Protein AF-A0A2J6MKE1-F1 (afdb_monomer_lite)

Structure (mmCIF, N/CA/C/O backbone):
data_AF-A0A2J6MKE1-F1
#
_entry.id   AF-A0A2J6MKE1-F1
#
loop_
_atom_site.group_PDB
_atom_site.id
_atom_site.type_symbol
_atom_site.label_atom_id
_atom_site.label_alt_id
_atom_site.label_comp_id
_atom_site.label_asym_id
_atom_site.label_entity_id
_atom_site.label_seq_id
_atom_site.pdbx_PDB_ins_code
_atom_site.Cartn_x
_atom_site.Cartn_y
_atom_site.Cartn_z
_atom_site.occupancy
_atom_site.B_iso_or_equiv
_atom_site.auth_seq_id
_atom_site.auth_comp_id
_atom_site.auth_asym_id
_atom_site.auth_atom_id
_atom_site.pdbx_PDB_model_num
ATOM 1 N N . MET A 1 1 ? 4.965 0.144 8.523 1.00 73.88 1 MET A N 1
ATOM 2 C CA . MET A 1 1 ? 5.294 -1.296 8.471 1.00 73.88 1 MET A CA 1
ATOM 3 C C . MET A 1 1 ? 5.313 -1.709 7.011 1.00 73.88 1 MET A C 1
ATOM 5 O O . MET A 1 1 ? 4.306 -1.491 6.343 1.00 73.88 1 MET A O 1
ATOM 9 N N . PRO A 1 2 ? 6.442 -2.230 6.511 1.00 86.31 2 PRO A N 1
ATOM 10 C CA . PRO A 1 2 ? 6.602 -2.510 5.092 1.00 86.31 2 PRO A CA 1
ATOM 11 C C . PRO A 1 2 ? 6.049 -3.888 4.705 1.00 86.31 2 PRO A C 1
ATOM 13 O O . PRO A 1 2 ? 6.390 -4.901 5.314 1.00 86.31 2 PRO A O 1
ATOM 16 N N . ILE A 1 3 ? 5.233 -3.920 3.654 1.00 88.19 3 ILE A N 1
ATOM 17 C CA . ILE A 1 3 ? 4.851 -5.113 2.898 1.00 88.19 3 ILE A CA 1
ATOM 18 C C . ILE A 1 3 ? 5.571 -5.052 1.552 1.00 88.19 3 ILE A C 1
ATOM 20 O O . ILE A 1 3 ? 5.383 -4.105 0.791 1.00 88.19 3 ILE A O 1
ATOM 24 N N . VAL A 1 4 ? 6.392 -6.060 1.253 1.00 91.44 4 VAL A N 1
ATOM 25 C CA . VAL A 1 4 ? 7.204 -6.094 0.029 1.00 91.44 4 VAL A CA 1
ATOM 26 C C . VAL A 1 4 ? 6.589 -7.044 -0.993 1.00 91.44 4 VAL A C 1
ATOM 28 O O . VAL A 1 4 ? 6.438 -8.241 -0.747 1.00 91.44 4 VAL A O 1
ATOM 31 N N . PHE A 1 5 ? 6.285 -6.515 -2.172 1.00 91.69 5 PHE A N 1
ATOM 32 C CA . PHE A 1 5 ? 5.824 -7.263 -3.332 1.00 91.69 5 PHE A CA 1
ATOM 33 C C . PHE A 1 5 ? 6.944 -7.373 -4.364 1.00 91.69 5 PHE A C 1
ATOM 35 O O . PHE A 1 5 ? 7.505 -6.364 -4.779 1.00 91.69 5 PHE A O 1
ATOM 42 N N . ARG A 1 6 ? 7.243 -8.591 -4.830 1.00 92.69 6 ARG A N 1
ATOM 43 C CA . ARG A 1 6 ? 8.241 -8.833 -5.886 1.00 92.69 6 ARG A CA 1
ATOM 44 C C . ARG A 1 6 ? 7.559 -9.373 -7.135 1.00 92.69 6 ARG A C 1
ATOM 46 O O . ARG A 1 6 ? 7.037 -10.485 -7.137 1.00 92.69 6 ARG A O 1
ATOM 53 N N . LEU A 1 7 ? 7.573 -8.582 -8.201 1.00 91.81 7 LEU A N 1
ATOM 54 C CA . LEU A 1 7 ? 6.932 -8.883 -9.477 1.00 91.81 7 LEU A CA 1
ATOM 55 C C . LEU A 1 7 ? 7.997 -9.305 -10.481 1.00 91.81 7 LEU A C 1
ATOM 57 O O . LEU A 1 7 ? 8.818 -8.490 -10.898 1.00 91.81 7 LEU A O 1
ATOM 61 N N . LYS A 1 8 ? 7.995 -10.583 -10.861 1.00 93.00 8 LYS A N 1
ATOM 62 C CA . LYS A 1 8 ? 8.952 -11.128 -11.824 1.00 93.00 8 LYS A CA 1
ATOM 63 C C . LYS A 1 8 ? 8.401 -11.023 -13.243 1.00 93.00 8 LYS A C 1
ATOM 65 O O . LYS A 1 8 ? 7.355 -11.589 -13.546 1.00 93.00 8 LYS A O 1
ATOM 70 N N . TYR A 1 9 ? 9.152 -10.358 -14.109 1.00 93.00 9 TYR A N 1
ATOM 71 C CA . TYR A 1 9 ? 8.839 -10.190 -15.521 1.00 93.00 9 TYR A CA 1
ATOM 72 C C . TYR A 1 9 ? 9.720 -11.098 -16.368 1.00 93.00 9 TYR A C 1
ATOM 74 O O . TYR A 1 9 ? 10.941 -11.155 -16.195 1.00 93.00 9 TYR A O 1
ATOM 82 N N . THR A 1 10 ? 9.086 -11.789 -17.310 1.00 89.94 10 THR A N 1
ATOM 83 C CA . THR A 1 10 ? 9.776 -12.569 -18.340 1.00 89.94 10 THR A CA 1
ATOM 84 C C . THR A 1 10 ? 9.882 -11.701 -19.592 1.00 89.94 10 THR A C 1
ATOM 86 O O . THR A 1 10 ? 8.885 -11.069 -19.954 1.00 89.94 10 THR A O 1
ATOM 89 N N . PRO A 1 11 ? 11.058 -11.621 -20.241 1.00 89.94 11 PRO A N 1
ATOM 90 C CA . PRO A 1 11 ? 11.201 -10.827 -21.452 1.00 89.94 11 PRO A CA 1
ATOM 91 C C . PRO A 1 11 ? 10.270 -11.348 -22.547 1.00 89.94 11 PRO A C 1
ATOM 93 O O . PRO A 1 11 ? 10.110 -12.559 -22.708 1.00 89.94 11 PRO A O 1
ATOM 96 N N . THR A 1 12 ? 9.697 -10.436 -23.327 1.00 86.69 12 THR A N 1
ATOM 97 C CA . THR A 1 12 ? 8.932 -10.782 -24.524 1.00 86.69 12 THR A CA 1
ATOM 98 C C . THR A 1 12 ? 9.321 -9.892 -25.698 1.00 86.69 12 THR A C 1
ATOM 100 O O . THR A 1 12 ? 9.293 -8.661 -25.615 1.00 86.69 12 THR A O 1
ATOM 103 N N . LEU A 1 13 ? 9.695 -10.530 -26.809 1.00 78.69 13 LEU A N 1
ATOM 104 C CA . LEU A 1 13 ? 10.019 -9.851 -28.067 1.00 78.69 13 LEU A CA 1
ATOM 105 C C . LEU A 1 13 ? 8.758 -9.482 -28.856 1.00 78.69 13 LEU A C 1
ATOM 107 O O . LEU A 1 13 ? 8.761 -8.505 -29.601 1.00 78.69 13 LEU A O 1
ATOM 111 N N . PHE A 1 14 ? 7.671 -10.230 -28.653 1.00 81.69 14 PHE A N 1
ATOM 112 C CA . PHE A 1 14 ? 6.423 -10.085 -29.392 1.00 81.69 14 PHE A CA 1
ATOM 113 C C . PHE A 1 14 ? 5.261 -9.798 -28.436 1.00 81.69 14 PHE A C 1
ATOM 115 O O . PHE A 1 14 ? 5.186 -10.338 -27.334 1.00 81.69 14 PHE A O 1
ATOM 122 N N . GLY A 1 15 ? 4.343 -8.928 -28.854 1.00 82.56 15 GLY A N 1
ATOM 123 C CA . GLY A 1 15 ? 3.169 -8.562 -28.061 1.00 82.56 15 GLY A CA 1
ATOM 124 C C . GLY A 1 15 ? 3.385 -7.399 -27.081 1.00 82.56 15 GLY A C 1
ATOM 125 O O . GLY A 1 15 ? 4.476 -6.815 -27.011 1.00 82.56 15 GLY A O 1
ATOM 126 N N . PRO A 1 16 ? 2.320 -6.986 -26.375 1.00 86.12 16 PRO A N 1
ATOM 127 C CA . PRO A 1 16 ? 2.360 -5.874 -25.432 1.00 86.12 16 PRO A CA 1
ATOM 128 C C . PRO A 1 16 ? 3.119 -6.238 -24.148 1.00 86.12 16 PRO A C 1
ATOM 130 O O . PRO A 1 16 ? 3.338 -7.406 -23.835 1.00 86.12 16 PRO A O 1
ATOM 133 N N . PHE A 1 17 ? 3.532 -5.214 -23.398 1.00 89.44 17 PHE A N 1
ATOM 134 C CA . PHE A 1 17 ? 3.967 -5.413 -22.018 1.00 89.44 17 PHE A CA 1
ATOM 135 C C . PHE A 1 17 ? 2.764 -5.855 -21.178 1.00 89.44 17 PHE A C 1
ATOM 137 O O . PHE A 1 17 ? 1.685 -5.277 -21.300 1.00 89.44 17 PHE A O 1
ATOM 144 N N . VAL A 1 18 ? 2.946 -6.881 -20.349 1.00 89.75 18 VAL A N 1
ATOM 145 C CA . VAL A 1 18 ? 1.916 -7.321 -19.405 1.00 89.75 18 VAL A CA 1
ATOM 146 C C . VAL A 1 18 ? 2.057 -6.478 -18.147 1.00 89.75 18 VAL A C 1
ATOM 148 O O . VAL A 1 18 ? 3.090 -6.533 -17.488 1.00 89.75 18 VAL A O 1
ATOM 151 N N . GLU A 1 19 ? 1.034 -5.685 -17.845 1.00 89.62 19 GLU A N 1
ATOM 152 C CA . GLU A 1 19 ? 1.006 -4.841 -16.651 1.00 89.62 19 GLU A CA 1
ATOM 153 C C . GLU A 1 19 ? 1.045 -5.644 -15.351 1.00 89.62 19 GLU A C 1
ATOM 155 O O . GLU A 1 19 ? 0.640 -6.809 -15.293 1.00 89.62 19 GLU A O 1
ATOM 160 N N . THR A 1 20 ? 1.491 -4.978 -14.283 1.00 87.75 20 THR A N 1
ATOM 161 C CA . THR A 1 20 ? 1.364 -5.515 -12.927 1.00 87.75 20 THR A CA 1
ATO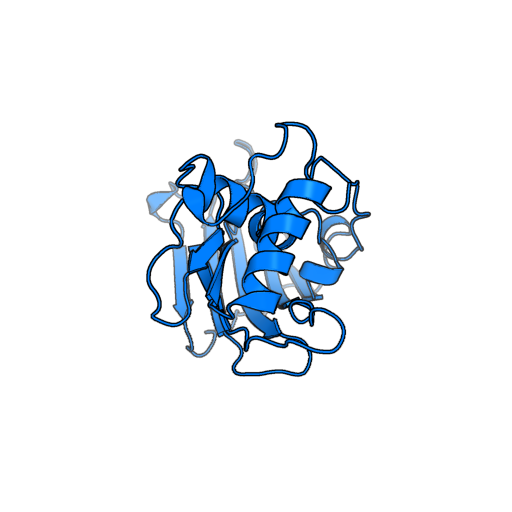M 162 C C . THR A 1 20 ? -0.101 -5.898 -12.637 1.00 87.75 20 THR A C 1
ATOM 164 O O . THR A 1 20 ? -0.997 -5.102 -12.932 1.00 87.75 20 THR A O 1
ATOM 167 N N . PRO A 1 21 ? -0.367 -7.058 -12.001 1.00 88.69 21 PRO A N 1
ATOM 168 C CA . PRO A 1 21 ? -1.708 -7.425 -11.551 1.00 88.69 21 PRO A CA 1
ATOM 169 C C . PRO A 1 21 ? -2.341 -6.383 -10.624 1.00 88.69 21 PRO A C 1
ATOM 171 O O . PRO A 1 21 ? -1.653 -5.652 -9.914 1.00 88.69 21 PRO A O 1
ATOM 174 N N . VAL A 1 22 ? -3.671 -6.355 -10.573 1.00 90.19 22 VAL A N 1
ATOM 175 C CA . VAL A 1 22 ? -4.401 -5.457 -9.668 1.00 90.19 22 VAL A CA 1
ATOM 176 C C . VAL A 1 22 ? -4.121 -5.845 -8.212 1.00 90.19 22 VAL A C 1
ATOM 178 O O . VAL A 1 22 ? -4.306 -7.004 -7.833 1.00 90.19 22 VAL A O 1
ATOM 181 N N . LEU A 1 23 ? -3.690 -4.874 -7.403 1.00 92.12 23 LEU A N 1
ATOM 182 C CA . LEU A 1 23 ? -3.552 -5.025 -5.955 1.00 92.12 23 LEU A CA 1
ATOM 183 C C . LEU A 1 23 ? -4.939 -5.174 -5.319 1.00 92.12 23 LEU A C 1
ATOM 185 O O . LEU A 1 23 ? -5.847 -4.405 -5.621 1.00 92.12 23 LEU A O 1
ATOM 189 N N . GLU A 1 24 ? -5.088 -6.138 -4.420 1.00 94.06 24 GLU A N 1
ATOM 190 C CA . GLU A 1 24 ? -6.236 -6.258 -3.525 1.00 94.06 24 GLU A CA 1
ATOM 191 C C . GLU A 1 24 ? -5.749 -6.141 -2.088 1.00 94.06 24 GLU A C 1
ATOM 193 O O . GLU A 1 24 ? -4.943 -6.961 -1.632 1.00 94.06 24 GLU A O 1
ATOM 198 N N . TRP A 1 25 ? -6.283 -5.166 -1.360 1.00 93.62 25 TRP A N 1
ATOM 199 C CA . TRP A 1 25 ? -5.924 -4.906 0.027 1.00 93.62 25 TRP A CA 1
ATOM 200 C C . TRP A 1 25 ? -7.160 -5.050 0.905 1.00 93.62 25 TRP A C 1
ATOM 202 O O . TRP A 1 25 ? -7.850 -4.077 1.210 1.00 93.62 25 TRP A O 1
ATOM 212 N N . LYS A 1 26 ? -7.492 -6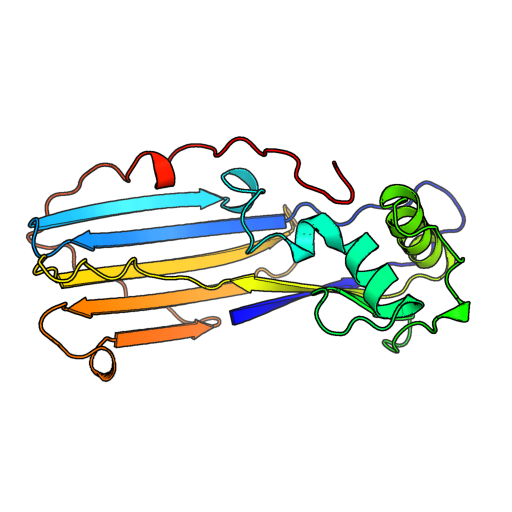.288 1.269 1.00 94.38 26 LYS A N 1
ATOM 213 C CA . LYS A 1 26 ? -8.701 -6.572 2.040 1.00 94.38 26 LYS A CA 1
ATOM 214 C C . LYS A 1 26 ? -8.434 -6.298 3.508 1.00 94.38 26 LYS A C 1
ATOM 216 O O . LYS A 1 26 ? -7.506 -6.854 4.087 1.00 94.38 26 LYS A O 1
ATOM 221 N N . GLU A 1 27 ? -9.273 -5.468 4.107 1.00 92.88 27 GLU A N 1
ATOM 222 C CA . GLU A 1 27 ? -9.204 -5.164 5.526 1.00 92.88 27 GLU A CA 1
ATOM 223 C C . GLU A 1 27 ? -10.501 -5.488 6.243 1.00 92.88 27 GLU A C 1
ATOM 225 O O . GLU A 1 27 ? -11.600 -5.256 5.729 1.00 92.88 27 GLU A O 1
ATOM 230 N N . VAL A 1 28 ? -10.342 -5.947 7.482 1.00 94.12 28 VAL A N 1
ATOM 231 C CA . VAL A 1 28 ? -11.393 -5.912 8.494 1.00 94.12 28 VAL A CA 1
ATOM 232 C C . VAL A 1 28 ? -10.915 -5.012 9.618 1.00 94.12 28 VAL A C 1
ATOM 234 O O . VAL A 1 28 ? -9.862 -5.253 10.206 1.00 94.12 28 VAL A O 1
ATOM 237 N N . ILE A 1 29 ? -11.694 -3.981 9.924 1.00 93.44 29 ILE A N 1
ATOM 238 C CA . ILE A 1 29 ? -11.428 -3.052 11.020 1.00 93.44 29 ILE A CA 1
ATOM 239 C C . ILE A 1 29 ? -12.554 -3.205 12.019 1.00 93.44 29 ILE A C 1
ATOM 241 O O . ILE A 1 29 ? -13.699 -2.911 11.693 1.00 93.44 29 ILE A O 1
ATOM 245 N N . THR A 1 30 ? -12.233 -3.618 13.235 1.00 95.56 30 THR A N 1
ATOM 246 C CA . THR A 1 30 ? -13.168 -3.576 14.356 1.00 95.56 30 THR A CA 1
ATOM 247 C C . THR A 1 30 ? -12.665 -2.542 15.349 1.00 95.56 30 THR A C 1
ATOM 249 O O . THR A 1 30 ? -11.539 -2.653 15.833 1.00 95.56 30 THR A O 1
ATOM 252 N N . LEU A 1 31 ? -13.479 -1.523 15.617 1.00 94.69 31 LEU A N 1
ATOM 253 C CA . LEU A 1 31 ? -13.190 -0.474 16.591 1.00 94.69 31 LEU A CA 1
ATOM 254 C C . LEU A 1 31 ? -14.217 -0.539 17.718 1.00 94.69 31 LEU A C 1
ATOM 256 O O . LEU A 1 31 ? -15.417 -0.542 17.452 1.00 94.69 31 LEU A O 1
ATOM 260 N N . LEU A 1 32 ? -13.737 -0.556 18.955 1.00 95.06 32 LEU A N 1
ATOM 261 C CA . LEU A 1 32 ? -14.522 -0.472 20.177 1.00 95.06 32 LEU A CA 1
ATOM 262 C C . LEU A 1 32 ? -14.240 0.894 20.806 1.00 95.06 32 LEU A C 1
ATOM 264 O O . LEU A 1 32 ? -13.082 1.245 21.054 1.00 95.06 32 LEU A O 1
ATOM 268 N N . ASP A 1 33 ? -15.295 1.664 21.041 1.00 93.06 33 ASP A N 1
ATOM 269 C CA . ASP A 1 33 ? -15.268 2.899 21.815 1.00 93.06 33 ASP A CA 1
ATOM 270 C C . ASP A 1 33 ? -15.914 2.616 23.173 1.00 93.06 33 ASP A C 1
ATOM 272 O O . ASP A 1 33 ? -17.133 2.698 23.347 1.00 93.06 33 ASP A O 1
ATOM 276 N N . HIS A 1 34 ? -15.080 2.223 24.138 1.00 92.06 34 HIS A N 1
ATOM 277 C CA . HIS A 1 34 ? -15.532 1.823 25.471 1.00 92.06 34 HIS A CA 1
ATOM 278 C C . HIS A 1 34 ? -16.159 2.997 26.231 1.00 92.06 34 HIS A C 1
ATOM 280 O O . HIS A 1 34 ? -17.060 2.790 27.038 1.00 92.06 34 HIS A O 1
ATOM 286 N N . ALA A 1 35 ? -15.749 4.234 25.928 1.00 88.19 35 ALA A N 1
ATOM 287 C CA . ALA A 1 35 ? -16.330 5.434 26.529 1.00 88.19 35 ALA A CA 1
ATOM 288 C C . ALA A 1 35 ? -17.763 5.702 26.041 1.00 88.19 35 ALA A C 1
ATOM 290 O O . ALA A 1 35 ? -18.583 6.220 26.795 1.00 88.19 35 ALA A O 1
ATOM 291 N N . GLN A 1 36 ? -18.071 5.348 24.791 1.00 89.81 36 GLN A N 1
ATOM 292 C CA . GLN A 1 36 ? -19.414 5.488 24.219 1.00 89.81 36 GLN A CA 1
ATOM 293 C C . GLN A 1 36 ? -20.278 4.236 24.413 1.00 89.81 36 GLN A C 1
ATOM 295 O O . GLN A 1 36 ? -21.485 4.287 24.192 1.00 89.81 36 GLN A O 1
ATOM 300 N N . GLY A 1 37 ? -19.682 3.117 24.834 1.00 94.06 37 GLY A N 1
ATOM 301 C CA . GLY A 1 37 ? -20.372 1.831 24.897 1.00 94.06 37 GLY A CA 1
ATOM 302 C C . GLY A 1 37 ? -20.734 1.304 23.507 1.00 94.06 37 GLY A C 1
ATOM 303 O O . GLY A 1 37 ? -21.726 0.592 23.356 1.00 94.06 37 GLY A O 1
ATOM 304 N N . GLU A 1 38 ? -19.960 1.665 22.481 1.00 95.69 38 GLU A N 1
ATOM 305 C CA . GLU A 1 38 ? -20.260 1.369 21.080 1.00 95.69 38 GLU A CA 1
ATOM 306 C C . GLU A 1 38 ? -19.108 0.637 20.388 1.00 95.69 38 GLU A C 1
ATOM 308 O O . GLU A 1 38 ? -17.942 0.738 20.768 1.00 95.69 38 GLU A O 1
ATOM 313 N N . TYR A 1 39 ? -19.427 -0.106 19.332 1.00 96.75 39 TYR A N 1
ATOM 314 C CA . TYR A 1 39 ? -18.429 -0.662 18.426 1.00 96.75 39 TYR A CA 1
ATOM 315 C C . TYR A 1 39 ? -18.932 -0.671 16.986 1.00 96.75 39 TYR A C 1
ATOM 317 O O . TYR A 1 39 ? -20.133 -0.752 16.725 1.00 96.75 39 TYR A O 1
ATOM 325 N N . TRP A 1 40 ? -18.010 -0.654 16.033 1.00 96.06 40 TRP A N 1
ATOM 326 C CA . TRP A 1 40 ? -18.329 -0.838 14.621 1.00 96.06 40 TRP A CA 1
ATOM 327 C C . TRP A 1 40 ? -17.315 -1.746 13.939 1.00 96.06 40 TRP A C 1
ATOM 329 O O . TRP A 1 40 ? -16.183 -1.919 14.396 1.00 96.06 40 TRP A O 1
ATOM 339 N N . VAL A 1 41 ? -17.751 -2.329 12.823 1.00 96.31 41 VAL A N 1
ATOM 340 C CA . VAL A 1 41 ? -16.929 -3.185 11.968 1.00 96.31 41 VAL A CA 1
ATOM 341 C C . VAL A 1 41 ? -17.006 -2.666 10.541 1.00 96.31 41 VAL A C 1
ATOM 343 O O . VAL A 1 41 ? -18.100 -2.473 10.012 1.00 96.31 41 VAL A O 1
ATOM 346 N N . TYR A 1 42 ? -15.849 -2.463 9.925 1.00 94.62 42 TYR A N 1
ATOM 347 C CA . TYR A 1 42 ? -15.701 -2.225 8.496 1.00 94.62 42 TYR A CA 1
ATOM 348 C C . TYR A 1 42 ? -15.053 -3.447 7.846 1.00 94.62 42 TYR A C 1
ATOM 350 O O . TYR A 1 42 ? -14.115 -4.017 8.401 1.00 94.62 42 TYR A O 1
ATOM 358 N N . VAL A 1 43 ? -15.540 -3.815 6.662 1.00 95.25 43 VAL A N 1
ATOM 359 C CA . VAL A 1 43 ? -14.965 -4.858 5.809 1.00 95.25 43 VAL A CA 1
ATOM 360 C C . VAL A 1 43 ? -14.901 -4.311 4.391 1.00 95.25 43 VAL A C 1
ATOM 362 O O . VAL A 1 43 ? -15.921 -3.863 3.869 1.00 95.25 43 VAL A O 1
ATOM 365 N N . GLY A 1 44 ? -13.736 -4.360 3.751 1.00 93.94 44 GLY A N 1
ATOM 366 C CA . GLY A 1 44 ? -13.630 -3.974 2.346 1.00 93.94 44 GLY A CA 1
ATOM 367 C C . GLY A 1 44 ? -12.208 -3.945 1.806 1.00 93.94 44 GLY A C 1
ATOM 368 O O . GLY A 1 44 ? -11.241 -4.117 2.542 1.00 93.94 44 GLY A O 1
ATOM 369 N N . ASP A 1 45 ? -12.091 -3.714 0.500 1.00 93.88 45 ASP A N 1
ATOM 370 C CA . ASP A 1 45 ? -10.809 -3.532 -0.180 1.00 93.88 45 ASP A CA 1
ATOM 371 C C . ASP A 1 45 ? -10.374 -2.063 -0.077 1.00 93.88 45 ASP A C 1
ATOM 373 O O . ASP A 1 45 ? -10.962 -1.183 -0.710 1.00 93.88 45 ASP A O 1
ATOM 377 N N . GLN A 1 46 ? -9.358 -1.776 0.739 1.00 91.12 46 GLN A N 1
ATOM 378 C CA . GLN A 1 46 ? -8.849 -0.415 0.914 1.00 91.12 46 GLN A CA 1
ATOM 379 C C . GLN A 1 46 ? -8.227 0.153 -0.345 1.00 91.12 46 GLN A C 1
ATOM 381 O O . GLN A 1 46 ? -8.271 1.368 -0.528 1.00 91.12 46 GLN A O 1
ATOM 386 N N . TYR A 1 47 ? -7.636 -0.684 -1.198 1.00 91.00 47 TYR A N 1
ATOM 387 C CA . TYR A 1 47 ? -7.037 -0.178 -2.421 1.00 91.00 47 TYR A CA 1
ATOM 388 C C . TYR A 1 47 ? -8.127 0.354 -3.351 1.00 91.00 47 TYR A C 1
ATOM 390 O O . TYR A 1 47 ? -8.000 1.458 -3.871 1.00 91.00 47 TYR A O 1
ATOM 398 N N . GLN A 1 48 ? -9.248 -0.362 -3.468 1.00 90.56 48 GLN A N 1
ATOM 399 C CA . GLN A 1 48 ? -10.414 0.118 -4.216 1.00 90.56 48 GLN A CA 1
ATOM 400 C C . GLN A 1 48 ? -11.083 1.316 -3.534 1.00 90.56 48 GLN A C 1
ATOM 402 O O . GLN A 1 48 ? -11.409 2.296 -4.197 1.00 90.56 48 GLN A O 1
ATOM 407 N N . ARG A 1 49 ? -11.270 1.263 -2.209 1.00 90.31 49 ARG A N 1
ATOM 408 C CA . ARG A 1 49 ? -11.977 2.306 -1.453 1.00 90.31 49 ARG A CA 1
ATOM 409 C C . ARG A 1 49 ? -11.194 3.619 -1.363 1.00 90.31 49 ARG A C 1
ATOM 411 O O . ARG A 1 49 ? -11.785 4.693 -1.364 1.00 90.31 49 ARG A O 1
ATOM 418 N N . ASN A 1 50 ? -9.880 3.546 -1.190 1.00 88.31 50 ASN A N 1
ATOM 419 C CA . ASN A 1 50 ? -9.026 4.680 -0.847 1.00 88.31 50 ASN A CA 1
ATOM 420 C C . ASN A 1 50 ? -7.671 4.589 -1.560 1.00 88.31 50 ASN A C 1
ATOM 422 O O . ASN A 1 50 ? -6.609 4.712 -0.946 1.00 88.31 50 ASN A O 1
ATOM 426 N N . MET A 1 51 ? -7.713 4.414 -2.880 1.00 87.44 51 MET A N 1
ATOM 427 C CA . MET A 1 51 ? -6.526 4.328 -3.735 1.00 87.44 51 MET A CA 1
ATOM 428 C C . MET A 1 51 ? -5.568 5.522 -3.555 1.00 87.44 51 MET A C 1
ATOM 430 O O . MET A 1 51 ? -4.351 5.375 -3.666 1.00 87.44 51 MET A O 1
ATOM 434 N N . GLY A 1 52 ? -6.106 6.707 -3.244 1.00 85.94 52 GLY A N 1
ATOM 435 C CA . GLY A 1 52 ? -5.339 7.932 -2.997 1.00 85.94 52 GLY A CA 1
ATOM 436 C C . GLY A 1 52 ? -4.567 7.967 -1.673 1.00 85.94 52 GLY A C 1
ATOM 437 O O . GLY A 1 52 ? -3.802 8.907 -1.463 1.00 85.94 52 GLY A O 1
ATOM 438 N N . SER A 1 53 ? -4.728 6.970 -0.793 1.00 86.44 53 SER A N 1
ATOM 439 C CA . SER A 1 53 ? -3.974 6.879 0.463 1.00 86.44 53 SER A CA 1
ATOM 440 C C . SER A 1 53 ? -2.464 6.969 0.223 1.00 86.44 53 SER A C 1
ATOM 442 O O . SER A 1 53 ? -1.946 6.474 -0.785 1.00 86.44 53 SER A O 1
ATOM 444 N N . THR A 1 54 ? -1.745 7.551 1.183 1.00 86.38 54 THR A N 1
ATOM 445 C CA . THR A 1 54 ? -0.277 7.540 1.203 1.00 86.38 54 THR A CA 1
ATOM 446 C C . THR A 1 54 ? 0.269 6.118 1.298 1.00 86.38 54 THR A C 1
ATOM 448 O O . THR A 1 54 ? 1.274 5.836 0.653 1.00 86.38 54 THR A O 1
ATOM 451 N N . THR A 1 55 ? -0.444 5.206 1.978 1.00 88.31 55 THR A N 1
ATOM 452 C CA . THR A 1 55 ? -0.133 3.765 2.021 1.00 88.31 55 THR A CA 1
ATOM 453 C C . THR A 1 55 ? 0.119 3.211 0.617 1.00 88.31 55 THR A C 1
ATOM 455 O O . THR A 1 55 ? 1.111 2.535 0.379 1.00 88.31 55 THR A O 1
ATOM 458 N N . PHE A 1 56 ? -0.726 3.561 -0.358 1.00 90.44 56 PHE A N 1
ATOM 459 C CA . PHE A 1 56 ? -0.635 3.045 -1.728 1.00 90.44 56 PHE A CA 1
ATOM 460 C C . PHE A 1 56 ? 0.193 3.925 -2.669 1.00 90.44 56 PHE A C 1
ATOM 462 O O . PHE A 1 56 ? 0.200 3.675 -3.874 1.00 90.44 56 PHE A O 1
ATOM 469 N N . GLY A 1 57 ? 0.882 4.949 -2.153 1.00 89.19 57 GLY A N 1
ATOM 470 C CA . GLY A 1 57 ? 1.693 5.870 -2.952 1.00 89.19 57 GLY A CA 1
ATOM 471 C C . GLY A 1 57 ? 2.725 5.127 -3.798 1.00 89.19 57 GLY A C 1
ATOM 472 O O . GLY A 1 57 ? 2.664 5.196 -5.022 1.00 89.19 57 GLY A O 1
ATOM 473 N N . ALA A 1 58 ? 3.567 4.317 -3.150 1.00 90.06 58 ALA A N 1
ATOM 474 C CA . ALA A 1 58 ? 4.588 3.509 -3.820 1.00 90.06 58 ALA A CA 1
ATOM 475 C C . ALA A 1 58 ? 4.002 2.551 -4.870 1.00 90.06 58 ALA A C 1
ATOM 477 O O . ALA A 1 58 ? 4.582 2.356 -5.932 1.00 90.06 58 ALA A O 1
ATOM 478 N N . TRP A 1 59 ? 2.820 1.979 -4.615 1.00 91.88 59 TRP A N 1
ATOM 479 C CA . TRP A 1 59 ? 2.155 1.106 -5.583 1.00 91.88 59 TRP A CA 1
ATOM 480 C C . TRP A 1 59 ? 1.668 1.866 -6.824 1.00 91.88 59 TRP A C 1
ATOM 482 O O . TRP A 1 59 ? 1.818 1.397 -7.958 1.00 91.88 59 TRP A O 1
ATOM 492 N N . ARG A 1 60 ? 1.091 3.055 -6.618 1.00 90.56 60 ARG A N 1
ATOM 493 C CA . ARG A 1 60 ? 0.595 3.919 -7.695 1.00 90.56 60 ARG A CA 1
ATOM 494 C C . ARG A 1 60 ? 1.714 4.478 -8.562 1.00 90.56 60 ARG A C 1
ATOM 496 O O . ARG A 1 60 ? 1.515 4.588 -9.763 1.00 90.56 60 ARG A O 1
ATOM 503 N N . SER A 1 61 ? 2.856 4.815 -7.968 1.00 91.94 61 SER A N 1
ATOM 504 C CA . SER A 1 61 ? 4.007 5.387 -8.671 1.00 91.94 61 SER A CA 1
ATOM 505 C C . SER A 1 61 ? 5.087 4.362 -9.004 1.00 91.94 61 SER A C 1
ATOM 507 O O . SER A 1 61 ? 6.177 4.758 -9.398 1.00 91.94 61 SER A O 1
ATOM 509 N N . ARG A 1 62 ? 4.821 3.058 -8.850 1.00 94.44 62 ARG A N 1
ATOM 510 C CA . ARG A 1 62 ? 5.830 1.982 -8.852 1.00 94.44 62 ARG A CA 1
ATOM 511 C C . ARG A 1 62 ? 6.870 2.065 -9.971 1.00 94.44 62 ARG A C 1
ATOM 513 O O . ARG A 1 62 ? 8.055 1.860 -9.718 1.00 94.44 62 ARG A O 1
ATOM 520 N N . TYR A 1 63 ? 6.465 2.385 -11.202 1.00 96.19 63 TYR A N 1
ATOM 521 C CA . TYR A 1 63 ? 7.400 2.467 -12.323 1.00 96.19 63 TYR A CA 1
ATOM 522 C C . TYR A 1 63 ? 8.209 3.765 -12.297 1.00 96.19 63 TYR A C 1
ATOM 524 O O . TYR A 1 63 ? 9.426 3.724 -12.461 1.00 96.19 63 TYR A O 1
ATOM 532 N N . THR A 1 64 ? 7.575 4.907 -12.031 1.00 95.50 64 THR A N 1
ATOM 533 C CA . THR A 1 64 ? 8.277 6.185 -11.838 1.00 95.50 64 THR A CA 1
ATOM 534 C C . THR A 1 64 ? 9.236 6.125 -10.643 1.00 95.50 64 THR A C 1
ATOM 536 O O . THR A 1 64 ? 10.406 6.465 -10.786 1.00 95.50 64 THR A O 1
ATOM 539 N N . SER A 1 65 ? 8.794 5.603 -9.498 1.00 94.75 65 SER A N 1
ATOM 540 C CA . SER A 1 65 ? 9.606 5.384 -8.296 1.00 94.75 65 SER A CA 1
ATOM 541 C C . SER A 1 65 ? 10.822 4.498 -8.578 1.00 94.75 65 SER A C 1
ATOM 543 O O . SER A 1 65 ? 11.931 4.800 -8.134 1.00 94.75 65 SER A O 1
ATOM 545 N N . ALA A 1 66 ? 10.646 3.423 -9.353 1.00 96.50 66 ALA A N 1
ATOM 546 C CA . ALA A 1 66 ? 11.743 2.543 -9.742 1.00 96.50 66 ALA A CA 1
ATOM 547 C C . ALA A 1 66 ? 12.713 3.208 -10.733 1.00 96.50 66 ALA A C 1
ATOM 549 O O . ALA A 1 66 ? 13.924 2.986 -10.647 1.00 96.50 66 ALA A O 1
ATOM 550 N N . TYR A 1 67 ? 12.209 4.050 -11.646 1.00 97.25 67 TYR A N 1
ATOM 551 C CA . TYR A 1 67 ? 13.047 4.891 -12.502 1.00 97.25 67 TYR A CA 1
ATOM 552 C C . TYR A 1 67 ? 13.908 5.823 -11.647 1.00 97.25 67 TYR A C 1
ATOM 554 O O . TYR A 1 67 ? 15.120 5.876 -11.832 1.00 97.25 67 TYR A O 1
ATOM 562 N N . GLU A 1 68 ? 13.311 6.528 -10.688 1.00 94.88 68 GLU A N 1
ATOM 563 C CA . GLU A 1 68 ? 14.011 7.482 -9.824 1.00 94.88 68 GLU A CA 1
ATOM 564 C C . GLU A 1 68 ? 15.057 6.795 -8.941 1.00 94.88 68 GLU A C 1
ATOM 566 O O . GLU A 1 68 ? 16.194 7.262 -8.865 1.00 94.88 68 GLU A O 1
ATOM 571 N N . ALA A 1 69 ? 14.735 5.633 -8.369 1.00 95.19 69 ALA A N 1
ATOM 572 C CA . ALA A 1 69 ? 15.694 4.836 -7.607 1.00 95.19 69 ALA A CA 1
ATOM 573 C C . ALA A 1 69 ? 16.876 4.349 -8.458 1.00 95.19 69 ALA A C 1
ATOM 575 O O . ALA A 1 69 ? 18.010 4.283 -7.987 1.00 95.19 69 ALA A O 1
ATOM 576 N N . THR A 1 70 ? 16.634 4.033 -9.731 1.00 96.00 70 THR A N 1
ATOM 577 C CA . THR A 1 70 ? 17.659 3.503 -10.643 1.00 96.00 70 THR A CA 1
ATOM 578 C C . THR A 1 70 ? 18.516 4.606 -11.261 1.00 96.00 70 THR A C 1
ATOM 580 O O . THR A 1 70 ? 19.745 4.532 -11.269 1.00 96.00 70 THR A O 1
ATOM 583 N N . LYS A 1 71 ? 17.868 5.632 -11.815 1.00 94.81 71 LYS A N 1
ATOM 584 C CA . LYS A 1 71 ? 18.490 6.674 -12.633 1.00 94.81 71 LYS A CA 1
ATOM 585 C C . LYS A 1 71 ? 18.970 7.853 -11.792 1.00 94.81 71 LYS A C 1
ATOM 587 O O . LYS A 1 71 ? 20.065 8.350 -12.029 1.00 94.81 71 LYS A O 1
ATOM 592 N N . LEU A 1 72 ? 18.169 8.271 -10.810 1.00 89.81 72 LEU A N 1
ATOM 593 C CA . LEU A 1 72 ? 18.442 9.433 -9.955 1.00 89.81 72 LEU A CA 1
ATOM 594 C C . LEU A 1 72 ? 19.013 9.045 -8.584 1.00 89.81 72 LEU A C 1
ATOM 596 O O . LEU A 1 72 ? 19.436 9.921 -7.837 1.00 89.81 72 LEU A O 1
ATOM 600 N N . ARG A 1 73 ? 19.056 7.740 -8.271 1.00 88.12 73 ARG A N 1
ATOM 601 C CA . ARG A 1 73 ? 19.561 7.177 -7.006 1.00 88.12 73 ARG A CA 1
ATOM 602 C C . ARG A 1 73 ? 18.812 7.678 -5.766 1.00 88.12 73 ARG A C 1
ATOM 604 O O . ARG A 1 73 ? 19.406 7.835 -4.704 1.00 88.12 73 ARG A O 1
ATOM 611 N N . VAL A 1 74 ? 17.507 7.910 -5.896 1.00 86.94 74 VAL A N 1
ATOM 612 C CA . VAL A 1 74 ? 16.636 8.231 -4.756 1.00 86.94 74 VAL A CA 1
ATOM 613 C C . VAL A 1 74 ? 16.354 6.943 -3.974 1.00 86.94 74 VAL A C 1
ATOM 615 O O . VAL A 1 74 ? 15.845 5.981 -4.541 1.00 86.94 74 VAL A O 1
ATOM 618 N N . THR A 1 75 ? 16.697 6.892 -2.687 1.00 76.56 75 THR A N 1
ATOM 619 C CA . THR A 1 75 ? 16.673 5.642 -1.898 1.00 76.56 75 THR A CA 1
ATOM 620 C C . THR A 1 75 ? 15.311 5.295 -1.297 1.00 76.56 75 THR A C 1
ATOM 622 O O . THR A 1 75 ? 15.078 4.134 -0.972 1.00 76.56 75 THR A O 1
ATOM 625 N N . ASP A 1 76 ? 14.388 6.259 -1.224 1.00 80.62 76 ASP A N 1
ATOM 626 C CA . ASP A 1 76 ? 13.161 6.145 -0.416 1.00 80.62 76 ASP A CA 1
ATOM 627 C C . ASP A 1 76 ? 11.880 6.167 -1.272 1.00 80.62 76 ASP A C 1
ATOM 629 O O . ASP A 1 76 ? 10.809 6.580 -0.833 1.00 80.62 76 ASP A O 1
ATOM 633 N N . THR A 1 77 ? 11.963 5.734 -2.533 1.00 81.88 77 THR A N 1
ATOM 634 C CA . THR A 1 77 ? 10.826 5.799 -3.474 1.00 81.88 77 THR A CA 1
ATOM 635 C C . THR A 1 77 ? 9.806 4.671 -3.293 1.00 81.88 77 THR A C 1
ATOM 637 O O . THR A 1 77 ? 8.747 4.683 -3.928 1.00 81.88 77 THR A O 1
ATOM 640 N N . GLY A 1 78 ? 10.136 3.664 -2.475 1.00 88.81 78 GLY A N 1
ATOM 641 C CA . GLY A 1 78 ? 9.324 2.467 -2.263 1.00 88.81 78 GLY A CA 1
ATOM 642 C C . GLY A 1 78 ? 9.275 1.520 -3.466 1.00 88.81 78 GLY A C 1
ATOM 643 O O . GLY A 1 78 ? 8.436 0.623 -3.491 1.00 88.81 78 GLY A O 1
ATOM 644 N N . SER A 1 79 ? 10.118 1.689 -4.493 1.00 94.69 79 SER A N 1
ATOM 645 C CA . SER A 1 79 ? 10.211 0.728 -5.603 1.00 94.69 79 SER A CA 1
ATOM 646 C C . SER A 1 79 ? 11.625 0.590 -6.157 1.00 94.69 79 SER A C 1
ATOM 648 O O . SER A 1 79 ? 12.316 1.580 -6.380 1.00 94.69 79 SER A O 1
ATOM 650 N N . ILE A 1 80 ? 12.037 -0.647 -6.431 1.00 95.81 80 ILE A N 1
ATOM 651 C CA . ILE A 1 80 ? 13.379 -0.994 -6.908 1.00 95.81 80 ILE A CA 1
ATOM 652 C C . ILE A 1 80 ? 13.264 -1.827 -8.187 1.00 95.81 80 ILE A C 1
ATOM 654 O O . ILE A 1 80 ? 12.527 -2.814 -8.245 1.00 95.81 80 ILE A O 1
ATOM 658 N N . LEU A 1 81 ? 14.029 -1.442 -9.212 1.00 97.44 81 LEU A N 1
ATOM 659 C CA . LEU A 1 81 ? 14.181 -2.212 -10.443 1.00 97.44 81 LEU A CA 1
ATOM 660 C C . LEU A 1 81 ? 15.427 -3.102 -10.361 1.00 97.44 81 LEU A C 1
ATOM 662 O O . LEU A 1 81 ? 16.551 -2.616 -10.217 1.00 97.44 81 LEU A O 1
ATOM 666 N N . MET A 1 82 ? 15.230 -4.407 -10.511 1.00 98.00 82 MET A N 1
ATOM 667 C CA . MET A 1 82 ? 16.295 -5.403 -10.557 1.00 98.00 82 MET A CA 1
ATOM 668 C C . MET A 1 82 ? 16.338 -6.116 -11.909 1.00 98.00 82 MET A C 1
ATOM 670 O O . MET A 1 82 ? 15.311 -6.353 -12.550 1.00 98.00 82 MET A O 1
ATOM 674 N N . ASP A 1 83 ? 17.540 -6.506 -12.320 1.00 97.00 83 ASP A N 1
ATOM 675 C CA . ASP A 1 83 ? 17.770 -7.363 -13.473 1.00 97.00 83 ASP A CA 1
ATOM 676 C C . ASP A 1 83 ? 17.278 -8.801 -13.215 1.00 97.00 83 ASP A C 1
ATOM 678 O O . ASP A 1 83 ? 16.842 -9.176 -12.121 1.00 97.00 83 ASP A O 1
ATOM 682 N N . LYS A 1 84 ? 17.359 -9.653 -14.240 1.00 95.38 84 LYS A N 1
ATOM 683 C CA . LYS A 1 84 ? 16.962 -11.070 -14.155 1.00 95.38 84 LYS A CA 1
ATOM 684 C C . LYS A 1 84 ? 17.764 -11.902 -13.140 1.00 95.38 84 LYS A C 1
ATOM 686 O O . LYS A 1 84 ? 17.355 -13.017 -12.827 1.00 95.38 84 LYS A O 1
ATOM 691 N N . HIS A 1 85 ? 18.889 -11.383 -12.651 1.00 95.00 85 HIS A N 1
ATOM 692 C CA . HIS A 1 85 ? 19.741 -12.001 -11.635 1.00 95.00 85 HIS A CA 1
ATOM 693 C C . HIS A 1 85 ? 19.489 -11.421 -10.233 1.00 95.00 85 HIS A C 1
ATOM 695 O O . HIS A 1 85 ? 20.187 -11.789 -9.293 1.00 95.00 85 HIS A O 1
ATOM 701 N N . GLY A 1 86 ? 18.501 -10.532 -10.079 1.00 93.94 86 GLY A N 1
ATOM 702 C CA . GLY A 1 86 ? 18.164 -9.899 -8.805 1.00 93.94 86 GLY A CA 1
ATOM 703 C C . GLY A 1 86 ? 19.118 -8.777 -8.395 1.00 93.94 86 GLY A C 1
ATOM 704 O O . GLY A 1 86 ? 19.101 -8.369 -7.238 1.00 93.94 86 GLY A O 1
ATOM 705 N N . ARG A 1 87 ? 19.959 -8.275 -9.306 1.00 96.00 87 ARG A N 1
ATOM 706 C CA . ARG A 1 87 ? 20.852 -7.138 -9.041 1.00 96.00 87 ARG A CA 1
ATOM 707 C C . ARG A 1 87 ? 20.156 -5.850 -9.440 1.00 96.00 87 ARG A C 1
ATOM 709 O O . ARG A 1 87 ? 19.466 -5.833 -10.455 1.00 96.00 87 ARG A O 1
ATOM 716 N N . GLN A 1 88 ? 20.363 -4.769 -8.694 1.00 95.56 88 GLN A N 1
ATOM 717 C CA . GLN A 1 88 ? 19.807 -3.473 -9.077 1.00 95.56 88 GLN A CA 1
ATOM 718 C C . GLN A 1 88 ? 20.287 -3.081 -10.480 1.00 95.56 88 GLN A C 1
ATOM 720 O O . GLN A 1 88 ? 21.467 -3.229 -10.819 1.00 95.56 88 GLN A O 1
ATOM 725 N N . VAL A 1 89 ? 19.353 -2.618 -11.306 1.00 97.12 89 VAL A N 1
ATOM 726 C CA . VAL A 1 89 ? 19.659 -2.158 -12.659 1.00 97.12 89 VAL A CA 1
ATOM 727 C C . VAL A 1 89 ? 20.571 -0.935 -12.583 1.00 97.12 89 VAL A C 1
ATOM 729 O O . VAL A 1 89 ? 20.448 -0.099 -11.691 1.00 97.12 89 VAL A O 1
ATOM 732 N N . LYS A 1 90 ? 21.531 -0.845 -13.503 1.00 95.69 90 LYS A N 1
ATOM 733 C CA . LYS A 1 90 ? 22.445 0.296 -13.583 1.00 95.69 90 LYS A CA 1
ATOM 734 C C . LYS A 1 90 ? 21.756 1.494 -14.241 1.00 95.69 90 LYS A C 1
ATOM 736 O O . LYS A 1 90 ? 20.891 1.332 -15.098 1.00 95.69 90 LYS A O 1
ATOM 741 N N . SER A 1 91 ? 22.172 2.704 -13.874 1.00 95.81 91 SER A N 1
ATOM 742 C CA . SER A 1 91 ? 21.578 3.953 -14.371 1.00 95.81 91 SER A CA 1
ATOM 743 C C . SER A 1 91 ? 21.700 4.149 -15.889 1.00 95.81 91 SER A C 1
ATOM 745 O O . SER A 1 91 ? 20.879 4.840 -16.485 1.00 95.81 91 SER A O 1
ATOM 747 N N . ASP A 1 92 ? 22.717 3.567 -16.525 1.00 95.62 92 ASP A N 1
ATOM 748 C CA . ASP A 1 92 ? 22.950 3.610 -17.976 1.00 95.62 92 ASP A CA 1
ATOM 749 C C . ASP A 1 92 ? 21.980 2.722 -18.775 1.00 95.62 92 ASP A C 1
ATOM 751 O O . ASP A 1 92 ? 21.810 2.914 -19.976 1.00 95.62 92 ASP A O 1
ATOM 755 N N . ALA A 1 93 ? 21.290 1.789 -18.116 1.00 96.88 93 ALA A N 1
ATOM 756 C CA . ALA A 1 93 ? 20.312 0.914 -18.754 1.00 96.88 93 ALA A CA 1
ATOM 757 C C . ALA A 1 93 ? 18.944 1.583 -18.996 1.00 96.88 93 ALA A C 1
ATOM 759 O O . ALA A 1 93 ? 18.087 0.999 -19.666 1.00 96.88 93 ALA A O 1
ATOM 760 N N . LEU A 1 94 ? 18.724 2.785 -18.450 1.00 97.62 94 LEU A N 1
ATOM 761 C CA . LEU A 1 94 ? 17.520 3.591 -18.657 1.00 97.62 94 LEU A CA 1
ATOM 762 C C . LEU A 1 94 ? 17.878 4.905 -19.382 1.00 97.62 94 LEU A C 1
ATOM 764 O O . LEU A 1 94 ? 18.913 5.502 -19.073 1.00 97.62 94 LEU A O 1
ATOM 768 N N . PRO A 1 95 ? 17.043 5.382 -20.325 1.00 97.19 95 PRO A N 1
ATOM 769 C CA . PRO A 1 95 ? 17.251 6.662 -21.003 1.00 97.19 95 PRO A CA 1
ATOM 770 C C . PRO A 1 95 ? 17.128 7.845 -20.035 1.00 97.19 95 PRO A C 1
ATOM 772 O O . PRO A 1 95 ? 16.519 7.721 -18.974 1.00 97.19 95 PRO A O 1
ATOM 775 N N . ASP A 1 96 ? 17.683 8.995 -20.414 1.00 96.94 96 ASP A N 1
ATOM 776 C CA . ASP A 1 96 ? 17.455 10.259 -19.714 1.00 96.94 96 ASP A CA 1
ATOM 777 C C . ASP A 1 96 ? 16.092 10.839 -20.102 1.00 96.94 96 ASP A C 1
ATOM 779 O O . ASP A 1 96 ? 15.856 11.201 -21.253 1.00 96.94 96 ASP A O 1
ATOM 783 N N . ILE A 1 97 ? 15.189 10.906 -19.126 1.00 96.75 97 ILE A N 1
ATOM 784 C CA . ILE A 1 97 ? 13.841 11.461 -19.257 1.00 96.75 97 ILE A CA 1
ATOM 785 C C . ILE A 1 97 ? 13.717 12.725 -18.385 1.00 96.75 97 ILE A C 1
ATOM 787 O O . ILE A 1 97 ? 14.128 12.686 -17.214 1.00 96.75 97 ILE A O 1
ATOM 791 N N . PRO A 1 98 ? 13.134 13.828 -18.905 1.00 94.31 98 PRO A N 1
ATOM 792 C CA . PRO A 1 98 ? 12.916 15.065 -18.156 1.00 94.31 98 PRO A CA 1
ATOM 793 C C . PRO A 1 98 ? 12.225 14.882 -16.796 1.00 94.31 98 PRO A C 1
ATOM 795 O O . PRO A 1 98 ? 11.498 13.917 -16.552 1.00 94.31 98 PRO A O 1
ATOM 798 N N . ALA A 1 99 ? 12.449 15.840 -15.891 1.00 88.62 99 ALA A N 1
ATOM 799 C CA . ALA A 1 99 ? 11.915 15.813 -14.526 1.00 88.62 99 ALA A CA 1
ATOM 800 C C . ALA A 1 99 ? 10.386 15.782 -14.447 1.00 88.62 99 ALA A C 1
ATOM 802 O O . ALA A 1 99 ? 9.824 15.116 -13.584 1.00 88.62 99 ALA A O 1
ATOM 803 N N . ASN A 1 100 ? 9.736 16.478 -15.369 1.00 89.94 100 ASN A N 1
ATOM 804 C CA . ASN A 1 100 ? 8.292 16.643 -15.452 1.00 89.94 100 ASN A CA 1
ATOM 805 C C . ASN A 1 100 ? 7.593 15.587 -16.327 1.00 89.94 100 ASN A C 1
ATOM 807 O O . ASN A 1 100 ? 6.369 15.610 -16.416 1.00 89.94 100 ASN A O 1
ATOM 811 N N . ASP A 1 101 ? 8.332 14.670 -16.962 1.00 93.38 101 ASP A N 1
ATOM 812 C CA . ASP A 1 101 ? 7.761 13.626 -17.821 1.00 93.38 101 ASP A CA 1
ATOM 813 C C . ASP A 1 101 ? 7.618 12.291 -17.067 1.00 93.38 101 ASP A C 1
ATOM 815 O O . ASP A 1 101 ? 8.372 11.329 -17.254 1.00 93.38 101 ASP A O 1
ATOM 819 N N . PHE A 1 102 ? 6.636 12.234 -16.165 1.00 92.31 102 PHE A N 1
ATOM 820 C CA . PHE A 1 102 ? 6.355 11.040 -15.358 1.00 92.31 102 PHE A CA 1
ATOM 821 C C . PHE A 1 102 ? 5.946 9.831 -16.207 1.00 92.31 102 PHE A C 1
ATOM 823 O O . PHE A 1 102 ? 6.351 8.703 -15.904 1.00 92.31 102 PHE A O 1
ATOM 830 N N . ALA A 1 103 ? 5.195 10.066 -17.286 1.00 93.44 103 ALA A N 1
ATOM 831 C CA . ALA A 1 103 ? 4.769 9.029 -18.216 1.00 93.44 103 ALA A CA 1
ATOM 832 C C . ALA A 1 103 ? 5.969 8.426 -18.961 1.00 93.44 103 ALA A C 1
ATOM 834 O O . ALA A 1 103 ? 6.103 7.202 -19.028 1.00 93.44 103 ALA A O 1
ATOM 835 N N . GLY A 1 104 ? 6.891 9.259 -19.453 1.00 96.19 104 GLY A N 1
ATOM 836 C CA . GLY A 1 104 ? 8.136 8.820 -20.080 1.00 96.19 104 GLY A CA 1
ATOM 837 C C . GLY A 1 104 ? 9.001 7.982 -19.140 1.00 96.19 104 GLY A C 1
ATOM 838 O O . GLY A 1 104 ? 9.504 6.929 -19.538 1.00 96.19 104 GLY A O 1
ATOM 839 N N . ARG A 1 105 ? 9.107 8.376 -17.864 1.00 96.00 105 ARG A N 1
ATOM 840 C CA . ARG A 1 105 ? 9.851 7.628 -16.832 1.00 96.00 105 ARG A CA 1
ATOM 841 C C . ARG A 1 105 ? 9.250 6.250 -16.581 1.00 96.00 105 ARG A C 1
ATOM 843 O O . ARG A 1 105 ? 9.969 5.250 -16.579 1.00 96.00 105 ARG A O 1
ATOM 850 N N . ALA A 1 106 ? 7.931 6.183 -16.418 1.00 96.06 106 ALA A N 1
ATOM 851 C CA . ALA A 1 106 ? 7.236 4.917 -16.231 1.00 96.06 106 ALA A CA 1
ATOM 852 C C . ALA A 1 106 ? 7.382 4.007 -17.465 1.00 96.06 106 ALA A C 1
ATOM 854 O O . ALA A 1 106 ? 7.713 2.824 -17.349 1.00 96.06 106 ALA A O 1
ATOM 855 N N . ASN A 1 107 ? 7.233 4.574 -18.665 1.00 96.38 107 ASN A N 1
ATOM 856 C CA . ASN A 1 107 ? 7.398 3.857 -19.928 1.00 96.38 107 ASN A CA 1
ATOM 857 C C . ASN A 1 107 ? 8.827 3.350 -20.148 1.00 96.38 107 ASN A C 1
ATOM 859 O O . ASN A 1 107 ? 9.000 2.255 -20.684 1.00 96.38 107 ASN A O 1
ATOM 863 N N . ALA A 1 108 ? 9.850 4.075 -19.691 1.00 97.38 108 ALA A N 1
ATOM 864 C CA . ALA A 1 108 ? 11.233 3.613 -19.735 1.00 97.38 108 ALA A CA 1
ATOM 865 C C . ALA A 1 108 ? 11.430 2.322 -18.921 1.00 97.38 108 A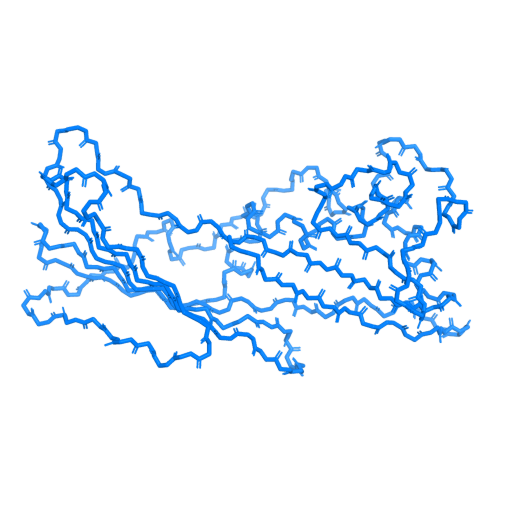LA A C 1
ATOM 867 O O . ALA A 1 108 ? 12.051 1.373 -19.408 1.00 97.38 108 ALA A O 1
ATOM 868 N N . VAL A 1 109 ? 10.845 2.244 -17.721 1.00 97.44 109 VAL A N 1
ATOM 869 C CA . VAL A 1 109 ? 10.908 1.041 -16.874 1.00 97.44 109 VAL A CA 1
ATOM 870 C C . VAL A 1 109 ? 10.121 -0.114 -17.488 1.00 97.44 109 VAL A C 1
ATOM 872 O O . VAL A 1 109 ? 10.652 -1.221 -17.588 1.00 97.44 109 VAL A O 1
ATOM 875 N N . ARG A 1 110 ? 8.901 0.128 -17.985 1.00 96.62 110 ARG A N 1
ATOM 876 C CA . ARG A 1 110 ? 8.129 -0.887 -18.728 1.00 96.62 110 ARG A CA 1
ATOM 877 C C . ARG A 1 110 ? 8.901 -1.430 -19.923 1.00 96.62 110 ARG A C 1
ATOM 879 O O . ARG A 1 110 ? 8.974 -2.639 -20.121 1.00 96.62 110 ARG A O 1
ATOM 886 N N . ALA A 1 111 ? 9.501 -0.546 -20.719 1.00 96.19 111 ALA A N 1
ATOM 887 C CA . ALA A 1 111 ? 10.274 -0.923 -21.896 1.00 96.19 111 ALA A CA 1
ATOM 888 C C . ALA A 1 111 ? 11.532 -1.718 -21.523 1.00 96.19 111 ALA A C 1
ATOM 890 O O . ALA A 1 111 ? 11.921 -2.632 -22.256 1.00 96.19 111 ALA A O 1
ATOM 891 N N . TYR A 1 112 ? 12.172 -1.399 -20.394 1.00 97.25 112 TYR A N 1
ATOM 892 C CA . TYR A 1 112 ? 13.261 -2.204 -19.850 1.00 97.25 112 TYR A CA 1
ATOM 893 C C . TYR A 1 112 ? 12.775 -3.608 -19.468 1.00 97.25 112 TYR A C 1
ATOM 895 O O . TYR A 1 112 ? 13.325 -4.587 -19.975 1.00 97.25 112 TYR A O 1
ATOM 903 N N . LEU A 1 113 ? 11.728 -3.706 -18.641 1.00 96.94 113 LEU A N 1
ATOM 904 C CA . LEU A 1 113 ? 11.172 -4.977 -18.160 1.00 96.94 113 LEU A CA 1
ATOM 905 C C . LEU A 1 113 ? 10.664 -5.850 -19.312 1.00 96.94 113 LEU A C 1
ATOM 907 O O . LEU A 1 113 ? 10.899 -7.055 -19.322 1.00 96.94 113 LEU A O 1
ATOM 911 N N . LYS A 1 114 ? 10.029 -5.251 -20.323 1.00 96.06 114 LYS A N 1
ATOM 912 C CA . LYS A 1 114 ? 9.584 -5.956 -21.530 1.00 96.06 114 LYS A CA 1
ATOM 913 C C . LYS A 1 114 ? 10.752 -6.607 -22.274 1.00 96.06 114 LYS A C 1
ATOM 915 O O . LYS A 1 114 ? 10.657 -7.767 -22.663 1.00 96.06 114 LYS A O 1
ATOM 920 N N . ARG A 1 115 ? 11.841 -5.860 -22.492 1.00 95.19 115 ARG A N 1
ATOM 921 C CA . ARG A 1 115 ? 12.985 -6.310 -23.306 1.00 95.19 115 ARG A CA 1
ATOM 922 C C . ARG A 1 115 ? 13.901 -7.277 -22.567 1.00 95.19 115 ARG A C 1
ATOM 924 O O . ARG A 1 115 ? 14.383 -8.231 -23.163 1.00 95.19 115 ARG A O 1
ATOM 931 N N . ASN A 1 116 ? 14.144 -7.028 -21.284 1.00 96.19 116 ASN A N 1
ATOM 932 C CA . ASN A 1 116 ? 15.176 -7.726 -20.515 1.00 96.19 116 ASN A CA 1
ATOM 933 C C . ASN A 1 116 ? 14.603 -8.710 -19.486 1.00 96.19 116 ASN A C 1
ATOM 935 O O . ASN A 1 116 ? 15.340 -9.551 -18.965 1.00 96.19 116 ASN A O 1
ATOM 939 N N . GLY A 1 117 ? 13.305 -8.614 -19.188 1.00 95.56 117 GLY A N 1
ATOM 940 C CA . GLY A 1 117 ? 12.730 -9.183 -17.976 1.00 95.56 117 GLY A CA 1
ATOM 941 C C . GLY A 1 117 ? 13.255 -8.468 -16.735 1.00 95.56 117 GLY A C 1
ATOM 942 O O . GLY A 1 117 ? 13.753 -7.343 -16.802 1.00 95.56 117 GLY A O 1
ATOM 943 N N . GLY A 1 118 ? 13.166 -9.147 -15.597 1.00 96.12 118 GLY A N 1
ATOM 944 C CA . GLY A 1 118 ? 13.709 -8.666 -14.330 1.00 96.12 118 GLY A CA 1
ATOM 945 C C . GLY A 1 118 ? 12.698 -8.758 -13.202 1.00 96.12 118 GLY A C 1
ATOM 946 O O . GLY A 1 118 ? 11.719 -9.504 -13.285 1.00 96.12 118 GLY A O 1
ATOM 947 N N . VAL A 1 119 ? 12.950 -8.011 -12.134 1.00 96.94 119 VAL A N 1
ATOM 948 C CA . VAL A 1 119 ? 12.059 -7.941 -10.978 1.00 96.94 119 VAL A CA 1
ATOM 949 C C . VAL A 1 119 ? 11.769 -6.481 -10.661 1.00 96.94 119 VAL A C 1
ATOM 951 O O . VAL A 1 119 ? 12.690 -5.687 -10.488 1.00 96.94 119 VAL A O 1
ATOM 954 N N . LEU A 1 120 ? 10.486 -6.140 -10.571 1.00 96.62 120 LEU A N 1
ATOM 955 C CA . LEU A 1 120 ? 10.037 -4.904 -9.943 1.00 96.62 120 LEU A CA 1
ATOM 956 C C . LEU A 1 120 ? 9.662 -5.229 -8.500 1.00 96.62 120 LEU A C 1
ATOM 958 O O . LEU A 1 120 ? 8.722 -5.987 -8.253 1.00 96.62 120 LEU A O 1
ATOM 962 N N . GLU A 1 121 ? 10.412 -4.686 -7.556 1.00 96.06 121 GLU A N 1
ATOM 963 C CA . GLU A 1 121 ? 10.091 -4.767 -6.138 1.00 96.06 121 GLU A CA 1
ATOM 964 C C . GLU A 1 121 ? 9.390 -3.489 -5.706 1.00 96.06 121 GLU A C 1
ATOM 966 O O . GLU A 1 121 ? 9.830 -2.397 -6.054 1.00 96.06 121 GLU A O 1
ATOM 971 N N . VAL A 1 122 ? 8.282 -3.631 -4.987 1.00 94.69 122 VAL A N 1
ATOM 972 C CA . VAL A 1 122 ? 7.466 -2.520 -4.500 1.00 94.69 122 VAL A CA 1
ATOM 973 C C . VAL A 1 122 ? 7.222 -2.723 -3.014 1.00 94.69 122 VAL A C 1
ATOM 975 O O . VAL A 1 122 ? 6.679 -3.749 -2.605 1.00 94.69 122 VAL A O 1
ATOM 978 N N . THR A 1 123 ? 7.593 -1.731 -2.216 1.00 94.31 123 THR A N 1
ATOM 979 C CA . THR A 1 123 ? 7.369 -1.700 -0.774 1.00 94.31 123 THR A CA 1
ATOM 980 C C . THR A 1 123 ? 6.175 -0.807 -0.484 1.00 94.31 123 THR A C 1
ATOM 982 O O . THR A 1 123 ? 6.212 0.400 -0.704 1.00 94.31 123 THR A O 1
ATOM 985 N N . VAL A 1 124 ? 5.101 -1.411 0.012 1.00 90.62 124 VAL A N 1
ATOM 986 C CA . VAL A 1 124 ? 3.913 -0.712 0.497 1.00 90.62 124 VAL A CA 1
ATOM 987 C C . VAL A 1 124 ? 4.042 -0.567 2.003 1.00 90.62 124 VAL A C 1
ATOM 989 O O . VAL A 1 124 ? 4.053 -1.562 2.726 1.00 90.62 124 VAL A O 1
ATOM 992 N N . GLU A 1 125 ? 4.151 0.666 2.486 1.00 86.94 125 GLU A N 1
ATOM 993 C CA . GLU A 1 125 ? 4.220 0.933 3.917 1.00 86.94 125 GLU A CA 1
ATOM 994 C C . GLU A 1 125 ? 2.864 1.353 4.455 1.00 86.94 125 GLU A C 1
ATOM 996 O O . GLU A 1 125 ? 2.372 2.440 4.154 1.00 86.94 125 GLU A O 1
ATOM 1001 N N . ASP A 1 126 ? 2.283 0.515 5.310 1.00 81.12 126 ASP A N 1
ATOM 1002 C CA . ASP A 1 126 ? 1.126 0.929 6.087 1.00 81.12 126 ASP A CA 1
ATOM 1003 C C . ASP A 1 126 ? 1.563 1.476 7.448 1.00 81.12 126 ASP A C 1
ATOM 1005 O O . ASP A 1 126 ? 2.350 0.856 8.178 1.00 81.12 126 ASP A O 1
ATOM 1009 N N . SER A 1 127 ? 1.056 2.658 7.787 1.00 73.69 127 SER A N 1
ATOM 1010 C CA . SER A 1 127 ? 1.279 3.320 9.076 1.00 73.69 127 SER A CA 1
ATOM 1011 C C . SER A 1 127 ? -0.057 3.493 9.791 1.00 73.69 127 SER A C 1
ATOM 1013 O O . SER A 1 127 ? -0.606 4.596 9.859 1.00 73.69 127 SER A O 1
ATOM 1015 N N . PRO A 1 128 ? -0.616 2.397 10.320 1.00 66.75 128 PRO A N 1
ATOM 1016 C CA . PRO A 1 128 ? -1.945 2.422 10.893 1.00 66.75 128 PRO A CA 1
ATOM 1017 C C . PRO A 1 128 ? -1.913 3.159 12.240 1.00 66.75 128 PRO A C 1
ATOM 1019 O O . PRO A 1 128 ? -1.257 2.745 13.195 1.00 66.75 128 PRO A O 1
ATOM 1022 N N . GLY A 1 129 ? -2.663 4.256 12.337 1.00 66.56 129 GLY A N 1
ATOM 1023 C CA . GLY A 1 129 ? -2.802 5.056 13.556 1.00 66.56 129 GLY A CA 1
ATOM 1024 C C . GLY A 1 129 ? -4.215 4.985 14.126 1.00 66.56 129 GLY A C 1
ATOM 1025 O O . GLY A 1 129 ? -5.186 4.917 13.374 1.00 66.56 129 GLY A O 1
ATOM 1026 N N . LEU A 1 130 ? -4.347 5.003 15.451 1.00 70.00 130 LEU A N 1
ATOM 1027 C CA . LEU A 1 130 ? -5.561 5.495 16.102 1.00 70.00 130 LEU A CA 1
ATOM 1028 C C . LEU A 1 130 ? -5.368 6.993 16.319 1.00 70.00 130 LEU A C 1
ATOM 1030 O O . LEU A 1 130 ? -4.324 7.402 16.832 1.00 70.00 130 LEU A O 1
ATOM 1034 N N . LEU A 1 131 ? -6.342 7.806 15.902 1.00 66.06 131 LEU A N 1
ATOM 1035 C CA . LEU A 1 131 ? -6.313 9.236 16.201 1.00 66.06 131 LEU A CA 1
ATOM 1036 C C . LEU A 1 131 ? -6.180 9.397 17.715 1.00 66.06 131 LEU A C 1
ATOM 1038 O O . LEU A 1 131 ? -6.998 8.864 18.468 1.00 66.06 131 LEU A O 1
ATOM 1042 N N . LYS A 1 132 ? -5.125 10.097 18.144 1.00 60.28 132 LYS A N 1
ATOM 1043 C CA . LYS A 1 132 ? -4.946 10.419 19.556 1.00 60.28 132 LYS A CA 1
ATOM 1044 C C . LYS A 1 132 ? -6.173 11.223 19.999 1.00 60.28 132 LYS A C 1
ATOM 1046 O O . LYS A 1 132 ? -6.542 12.165 19.292 1.00 60.28 132 LYS A O 1
ATOM 1051 N N . PRO A 1 133 ? -6.815 10.872 21.118 1.00 56.12 133 PRO A N 1
ATOM 1052 C CA . PRO A 1 133 ? -7.831 11.740 21.684 1.00 56.12 133 PRO A CA 1
ATOM 1053 C C . PRO A 1 133 ? -7.228 13.116 21.965 1.00 56.12 133 PRO A C 1
ATOM 1055 O O . PRO A 1 133 ? -6.060 13.228 22.344 1.00 56.12 133 PRO A O 1
ATOM 1058 N N . GLY A 1 134 ? -8.017 14.162 21.716 1.00 57.69 134 GLY A N 1
ATOM 1059 C CA . GLY A 1 134 ? -7.640 15.517 22.108 1.00 57.69 134 GLY A CA 1
ATOM 1060 C C . GLY A 1 134 ? -7.444 15.610 23.629 1.00 57.69 134 GLY A C 1
ATOM 1061 O O . GLY A 1 134 ? -7.967 14.758 24.351 1.00 57.69 134 GLY A O 1
ATOM 1062 N N . PRO A 1 135 ? -6.720 16.634 24.111 1.00 55.91 135 PRO A N 1
ATOM 1063 C CA . PRO A 1 135 ? -6.337 16.773 25.520 1.00 55.91 135 PRO A CA 1
ATOM 1064 C C . PRO A 1 135 ? -7.520 16.719 26.504 1.00 55.91 135 PRO A C 1
ATOM 1066 O O . PRO A 1 135 ? -7.342 16.257 27.625 1.00 55.91 135 PRO A O 1
ATOM 1069 N N . ASP A 1 136 ? -8.729 17.082 26.062 1.00 56.28 136 ASP A N 1
ATOM 1070 C CA . ASP A 1 136 ? -9.919 17.188 26.920 1.00 56.28 136 ASP A CA 1
ATOM 1071 C C . ASP A 1 136 ? -10.908 16.014 26.787 1.00 56.28 136 ASP A C 1
ATOM 1073 O O . ASP A 1 136 ? -12.045 16.094 27.255 1.00 56.28 136 ASP A O 1
ATOM 1077 N N . LYS A 1 137 ? -10.533 14.919 26.110 1.00 63.78 137 LYS A N 1
ATOM 1078 C CA . LYS A 1 137 ? -11.429 13.769 25.899 1.00 63.78 137 LYS A CA 1
ATOM 1079 C C . LYS A 1 137 ? -10.891 12.517 26.576 1.00 63.78 137 LYS A C 1
ATOM 1081 O O . LYS A 1 137 ? -9.945 11.901 26.087 1.00 63.78 137 LYS A O 1
ATOM 1086 N N . THR A 1 138 ? -11.565 12.097 27.650 1.00 61.22 138 THR A N 1
ATOM 1087 C CA . THR A 1 138 ? -11.368 10.749 28.193 1.00 61.22 138 THR A CA 1
ATOM 1088 C C . THR A 1 138 ? -11.893 9.743 27.178 1.00 61.22 138 THR A C 1
ATOM 1090 O O . THR A 1 138 ? -13.079 9.748 26.859 1.00 61.22 138 THR A O 1
ATOM 1093 N N . THR A 1 139 ? -11.019 8.903 26.631 1.00 77.50 139 THR A N 1
ATOM 1094 C CA . THR A 1 139 ? -11.424 7.825 25.727 1.00 77.50 139 THR A CA 1
ATOM 1095 C C . THR A 1 139 ? -10.593 6.580 25.989 1.00 77.50 139 THR A C 1
ATOM 1097 O O . THR A 1 139 ? -9.362 6.637 26.049 1.00 77.50 139 THR A O 1
ATOM 1100 N N . GLU A 1 140 ? -11.284 5.451 26.099 1.00 89.44 140 GLU A N 1
ATOM 1101 C CA . GLU A 1 140 ? -10.690 4.129 25.970 1.00 89.44 140 GLU A CA 1
ATOM 1102 C C . GLU A 1 140 ? -11.145 3.559 24.625 1.00 89.44 140 GLU A C 1
ATOM 1104 O O . GLU A 1 140 ? -12.337 3.351 24.387 1.00 89.44 140 GLU A O 1
ATOM 1109 N N . LYS A 1 141 ? -10.190 3.371 23.713 1.00 90.75 141 LYS A N 1
ATOM 1110 C CA . LYS A 1 141 ? -10.433 2.846 22.370 1.00 90.75 141 LYS A CA 1
ATOM 1111 C C . LYS A 1 141 ? -9.588 1.621 22.128 1.00 90.75 141 LYS A C 1
ATOM 1113 O O . LYS A 1 141 ? -8.391 1.600 22.409 1.00 90.75 141 LYS A O 1
ATOM 1118 N N . GLU A 1 142 ? -10.209 0.627 21.530 1.00 92.75 142 GLU A N 1
ATOM 1119 C CA . GLU A 1 142 ? -9.571 -0.619 21.152 1.00 92.75 142 GLU A CA 1
ATOM 1120 C C . GLU A 1 142 ? -9.847 -0.869 19.672 1.00 92.75 142 GLU A C 1
ATOM 1122 O O . GLU A 1 142 ? -10.958 -0.666 19.185 1.00 92.75 142 GLU A O 1
ATOM 1127 N N . ARG A 1 143 ? -8.816 -1.246 18.922 1.00 92.50 143 ARG A N 1
ATOM 1128 C CA . ARG A 1 143 ? -8.925 -1.546 17.501 1.00 92.50 143 ARG A CA 1
ATOM 1129 C C . ARG A 1 143 ? -8.195 -2.824 17.187 1.00 92.50 143 ARG A C 1
ATOM 1131 O O . ARG A 1 143 ? -7.007 -2.943 17.478 1.00 92.50 143 ARG A O 1
ATOM 1138 N N . ILE A 1 144 ? -8.876 -3.694 16.462 1.00 93.88 144 ILE A N 1
ATOM 1139 C CA . ILE A 1 144 ? -8.238 -4.779 15.742 1.00 93.88 144 ILE A CA 1
ATOM 1140 C C . ILE A 1 144 ? -8.417 -4.567 14.243 1.00 93.88 144 ILE A C 1
ATOM 1142 O O . ILE A 1 144 ? -9.502 -4.237 13.762 1.00 93.88 144 ILE A O 1
ATOM 1146 N N . LEU A 1 145 ? -7.312 -4.670 13.522 1.00 92.44 145 LEU A N 1
ATOM 1147 C CA . LEU A 1 145 ? -7.221 -4.463 12.086 1.00 92.44 145 LEU A CA 1
ATOM 1148 C C . LEU A 1 145 ? -6.538 -5.694 11.501 1.00 92.44 145 LEU A C 1
ATOM 1150 O O . LEU A 1 145 ? -5.407 -5.991 11.871 1.00 92.44 145 LEU A O 1
ATOM 1154 N N . THR A 1 146 ? -7.220 -6.422 10.626 1.00 92.75 146 THR A N 1
ATOM 1155 C CA . THR A 1 146 ? -6.631 -7.547 9.893 1.00 92.75 146 THR A CA 1
ATOM 1156 C C . THR A 1 146 ? -6.436 -7.160 8.442 1.00 92.75 146 THR A C 1
ATOM 1158 O O . THR A 1 146 ? -7.349 -6.602 7.834 1.00 92.75 146 THR A O 1
ATOM 1161 N N . PHE A 1 147 ? -5.282 -7.515 7.896 1.00 90.38 147 PHE A N 1
ATOM 1162 C CA . PHE A 1 147 ? -4.889 -7.277 6.520 1.00 90.38 147 PHE A CA 1
ATOM 1163 C C . PHE A 1 147 ? -4.805 -8.610 5.785 1.00 90.38 147 PHE A C 1
ATOM 1165 O O . PHE A 1 147 ? -4.170 -9.545 6.272 1.00 90.38 147 PHE A O 1
ATOM 1172 N N . ASP A 1 148 ? -5.411 -8.677 4.608 1.00 93.06 148 ASP A N 1
ATOM 1173 C CA . ASP A 1 148 ? -5.227 -9.741 3.630 1.00 93.06 148 ASP A CA 1
ATOM 1174 C C . ASP A 1 148 ? -4.869 -9.102 2.280 1.00 93.06 148 ASP A C 1
ATOM 1176 O O . ASP A 1 148 ? -5.736 -8.672 1.506 1.00 93.06 148 ASP A O 1
ATOM 1180 N N . CYS A 1 149 ? -3.568 -9.014 2.014 1.00 92.50 149 CYS A N 1
ATOM 1181 C CA . CYS A 1 149 ? -3.002 -8.236 0.918 1.00 92.50 149 CYS A CA 1
ATOM 1182 C C . CYS A 1 149 ? -2.401 -9.148 -0.149 1.00 92.50 149 CYS A C 1
ATOM 1184 O O . CYS A 1 149 ? -1.617 -10.048 0.147 1.00 92.50 149 CYS A O 1
ATOM 1186 N N . GLY A 1 150 ? -2.712 -8.903 -1.415 1.00 93.12 150 GLY A N 1
ATOM 1187 C CA . GLY A 1 150 ? -2.168 -9.694 -2.512 1.00 93.12 150 GLY A CA 1
ATOM 1188 C C . GLY A 1 150 ? -2.626 -9.191 -3.866 1.00 93.12 150 GLY A C 1
ATOM 1189 O O . GLY A 1 150 ? -3.060 -8.051 -4.007 1.00 93.12 150 GLY A O 1
ATOM 1190 N N . PHE A 1 151 ? -2.543 -10.058 -4.867 1.00 92.19 151 PHE A N 1
ATOM 1191 C CA . PHE A 1 151 ? -2.976 -9.743 -6.221 1.00 92.19 151 PHE A CA 1
ATOM 1192 C C . PHE A 1 151 ? -4.306 -10.408 -6.532 1.00 92.19 151 PHE A C 1
ATOM 1194 O O . PHE A 1 151 ? -4.553 -11.555 -6.144 1.00 92.19 151 PHE A O 1
ATOM 1201 N N . LYS A 1 152 ? -5.157 -9.693 -7.268 1.00 90.44 152 LYS A N 1
ATOM 1202 C CA . LYS A 1 152 ? -6.457 -10.204 -7.691 1.00 90.44 152 LYS A CA 1
ATOM 1203 C C . LYS A 1 152 ? -6.287 -11.486 -8.501 1.00 90.44 152 LYS A C 1
ATOM 1205 O O . LYS A 1 152 ? -5.705 -11.469 -9.581 1.00 90.44 152 LYS A O 1
ATOM 1210 N N . GLY A 1 153 ? -6.813 -12.589 -7.970 1.00 86.50 153 GLY A N 1
ATOM 1211 C CA . GLY A 1 153 ? -6.796 -13.901 -8.623 1.00 86.50 153 GLY A CA 1
ATOM 1212 C C . GLY A 1 153 ? -5.416 -14.557 -8.741 1.00 86.50 153 GLY A C 1
ATOM 1213 O O . GLY A 1 153 ? -5.269 -15.472 -9.547 1.00 86.50 153 GLY A O 1
ATOM 1214 N N . MET A 1 154 ? -4.400 -14.106 -7.991 1.00 85.44 154 MET A N 1
ATOM 1215 C CA . MET A 1 154 ? -3.026 -14.588 -8.168 1.00 85.44 154 MET A CA 1
ATOM 1216 C C . MET A 1 154 ? -2.249 -14.761 -6.858 1.00 85.44 154 MET A C 1
ATOM 1218 O O . MET A 1 154 ? -2.255 -13.891 -5.990 1.00 85.44 154 MET A O 1
ATOM 1222 N N . GLY A 1 155 ? -1.459 -15.839 -6.808 1.00 80.19 155 GLY A N 1
ATOM 1223 C CA . GLY A 1 155 ? -0.344 -16.016 -5.876 1.00 80.19 155 GLY A CA 1
ATOM 1224 C C . GLY A 1 155 ? -0.719 -16.183 -4.401 1.00 80.19 155 GLY A C 1
ATOM 1225 O O . GLY A 1 155 ? -1.882 -16.324 -4.028 1.00 80.19 155 GLY A O 1
ATOM 1226 N N . ARG A 1 156 ? 0.317 -16.193 -3.554 1.00 83.94 156 ARG A N 1
ATOM 1227 C CA . ARG A 1 156 ? 0.169 -16.168 -2.095 1.00 83.94 156 ARG A CA 1
ATOM 1228 C C . ARG A 1 156 ? -0.222 -14.760 -1.656 1.00 83.94 156 ARG A C 1
ATOM 1230 O O . ARG A 1 156 ? 0.346 -13.780 -2.134 1.00 83.94 156 ARG A O 1
ATOM 1237 N N . ARG A 1 157 ? -1.156 -14.687 -0.714 1.00 89.75 157 ARG A N 1
ATOM 1238 C CA . ARG A 1 157 ? -1.550 -13.449 -0.045 1.00 89.75 157 ARG A CA 1
ATOM 1239 C C . ARG A 1 157 ? -0.818 -13.329 1.288 1.00 89.75 157 ARG A C 1
ATOM 1241 O O . ARG A 1 157 ? -0.438 -14.336 1.887 1.00 89.75 157 ARG A O 1
ATOM 1248 N N . ILE A 1 158 ? -0.577 -12.099 1.709 1.00 89.38 158 ILE A N 1
ATOM 1249 C CA . ILE A 1 158 ? 0.063 -11.759 2.973 1.00 89.38 158 ILE A CA 1
ATOM 1250 C C . ILE A 1 158 ? -1.043 -11.481 3.975 1.00 89.38 158 ILE A C 1
ATOM 1252 O O . ILE A 1 158 ? -1.845 -10.569 3.770 1.00 89.38 158 ILE A O 1
ATOM 1256 N N . TYR A 1 159 ? -1.056 -12.260 5.053 1.00 90.88 159 TYR A N 1
ATOM 1257 C CA . TYR A 1 159 ? -1.978 -12.062 6.154 1.00 90.88 159 TYR A CA 1
ATOM 1258 C C . TYR A 1 159 ? -1.253 -11.479 7.365 1.00 90.88 159 TYR A C 1
ATOM 1260 O O . TYR A 1 159 ? -0.180 -11.942 7.766 1.00 90.88 159 TYR A O 1
ATOM 1268 N N . ALA A 1 160 ? -1.852 -10.462 7.971 1.00 90.81 160 ALA A N 1
ATOM 1269 C CA . ALA A 1 160 ? -1.346 -9.872 9.196 1.00 90.81 160 ALA A CA 1
ATOM 1270 C C . ALA A 1 160 ? -2.470 -9.273 10.030 1.00 90.81 160 ALA A C 1
ATOM 1272 O O . ALA A 1 160 ? -3.564 -9.005 9.535 1.00 90.81 160 ALA A O 1
ATOM 1273 N N . TRP A 1 161 ? -2.189 -8.999 11.297 1.00 92.25 161 TRP A N 1
ATOM 1274 C CA . TRP A 1 161 ? -3.106 -8.239 12.130 1.00 92.25 161 TRP A CA 1
ATOM 1275 C C . TRP A 1 161 ? -2.376 -7.272 13.041 1.00 92.25 161 TRP A C 1
ATOM 1277 O O . TRP A 1 161 ? -1.253 -7.511 13.483 1.00 92.25 161 TRP A O 1
ATOM 1287 N N . GLN A 1 162 ? -3.059 -6.176 13.339 1.00 91.44 162 GLN A N 1
ATOM 1288 C CA . GLN A 1 162 ? -2.666 -5.190 14.318 1.00 91.44 162 GLN A CA 1
ATOM 1289 C C . GLN A 1 162 ? -3.732 -5.082 15.401 1.00 91.44 162 GLN A C 1
ATOM 1291 O O . GLN A 1 162 ? -4.922 -4.966 15.107 1.00 91.44 162 GLN A O 1
ATOM 1296 N N . TYR A 1 163 ? -3.281 -5.040 16.646 1.00 92.44 163 TYR A N 1
ATOM 1297 C CA . TYR A 1 163 ? -4.101 -4.718 17.797 1.00 92.44 163 TYR A CA 1
ATOM 1298 C C . TYR A 1 163 ? -3.575 -3.448 18.460 1.00 92.44 163 TYR A C 1
ATOM 1300 O O . TYR A 1 163 ? -2.392 -3.347 18.792 1.00 92.44 163 TYR A O 1
ATOM 1308 N 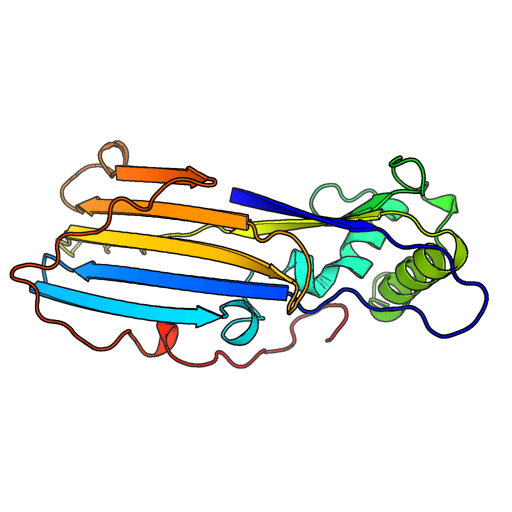N . LEU A 1 164 ? -4.452 -2.465 18.636 1.00 91.31 164 LEU A N 1
ATOM 1309 C CA . LEU A 1 164 ? -4.157 -1.232 19.349 1.00 91.31 164 LEU A CA 1
ATOM 1310 C C . LEU A 1 164 ? -5.167 -1.044 20.474 1.00 91.31 164 LEU A C 1
ATOM 1312 O O . LEU A 1 164 ? -6.369 -1.053 20.222 1.00 91.31 164 LEU A O 1
ATOM 1316 N N . LYS A 1 165 ? -4.682 -0.777 21.684 1.00 91.56 165 LYS A N 1
ATOM 1317 C CA . LYS A 1 165 ? -5.517 -0.352 22.809 1.00 91.56 165 LYS A CA 1
ATOM 1318 C C . LYS A 1 165 ? -4.958 0.933 23.399 1.00 91.56 165 LYS A C 1
ATOM 1320 O O . LYS A 1 165 ? -3.794 0.993 23.791 1.00 91.56 165 LYS A O 1
ATOM 1325 N N . VAL A 1 166 ? -5.790 1.963 23.425 1.00 89.25 166 VAL A N 1
ATOM 1326 C CA . VAL A 1 166 ? -5.446 3.315 23.857 1.00 89.25 166 VAL A CA 1
ATOM 1327 C C . VAL A 1 166 ? -6.376 3.708 24.987 1.00 89.25 166 VAL A C 1
ATOM 1329 O O . VAL A 1 166 ? -7.591 3.626 24.843 1.00 89.25 166 VAL A O 1
ATOM 1332 N N . ASN A 1 167 ? -5.794 4.182 26.080 1.00 88.38 167 ASN A N 1
ATOM 1333 C CA . ASN A 1 167 ? -6.506 4.861 27.149 1.00 88.38 167 ASN A CA 1
ATOM 1334 C C . ASN A 1 167 ? -5.881 6.247 27.302 1.00 88.38 167 ASN A C 1
ATOM 1336 O O . ASN A 1 167 ? -4.682 6.358 27.554 1.00 88.38 167 ASN A O 1
ATOM 1340 N N . SER A 1 168 ? -6.670 7.303 27.113 1.00 85.62 168 SER A N 1
ATOM 1341 C CA . SER A 1 168 ? -6.196 8.688 27.234 1.00 85.62 168 SER A CA 1
ATOM 1342 C C . SER A 1 168 ? -5.676 9.034 28.629 1.00 85.62 168 SER A C 1
ATOM 1344 O O . SER A 1 168 ? -4.874 9.953 28.755 1.00 85.62 168 SER A O 1
ATOM 1346 N N . ASN A 1 169 ? -6.128 8.316 29.661 1.00 85.62 169 ASN A N 1
ATOM 1347 C CA . ASN A 1 169 ? -5.692 8.526 31.043 1.00 85.62 169 ASN A CA 1
ATOM 1348 C C . ASN A 1 169 ? -4.311 7.920 31.310 1.00 85.62 169 ASN A C 1
ATOM 1350 O O . ASN A 1 169 ? -3.662 8.260 32.297 1.00 85.62 169 ASN A O 1
ATOM 1354 N N . ASP A 1 170 ? -3.858 7.026 30.432 1.00 87.00 170 ASP A N 1
ATOM 1355 C CA . ASP A 1 170 ? -2.551 6.407 30.524 1.00 87.00 170 ASP A CA 1
ATOM 1356 C C . ASP A 1 170 ? -1.535 7.123 29.622 1.00 87.00 170 ASP A C 1
ATOM 1358 O O . ASP A 1 170 ? -1.842 7.470 28.474 1.00 87.00 170 ASP A O 1
ATOM 1362 N N . PRO A 1 171 ? -0.281 7.294 30.079 1.00 86.19 171 PRO A N 1
ATOM 1363 C CA . PRO A 1 171 ? 0.785 7.783 29.218 1.00 86.19 171 PRO A CA 1
ATOM 1364 C C . PRO A 1 171 ? 1.012 6.831 28.034 1.00 86.19 171 PRO A C 1
ATOM 1366 O O . PRO A 1 171 ? 0.886 5.614 28.155 1.00 86.19 171 PRO A O 1
ATOM 1369 N N . ALA A 1 172 ? 1.423 7.380 26.886 1.00 84.75 172 ALA A N 1
ATOM 1370 C CA . ALA A 1 172 ? 1.463 6.656 25.610 1.00 84.75 172 ALA A CA 1
ATOM 1371 C C . ALA A 1 172 ? 2.306 5.364 25.598 1.00 84.75 172 ALA A C 1
ATOM 1373 O O . ALA A 1 172 ? 2.052 4.489 24.773 1.00 84.75 172 ALA A O 1
ATOM 1374 N N . HIS A 1 173 ? 3.293 5.232 26.490 1.00 87.25 173 HIS A N 1
ATOM 1375 C CA . HIS A 1 173 ? 4.110 4.020 26.620 1.00 87.25 173 HIS A CA 1
ATOM 1376 C C . HIS A 1 173 ? 3.354 2.837 27.250 1.00 87.25 173 HIS A C 1
ATOM 1378 O O . HIS A 1 173 ? 3.809 1.705 27.133 1.00 87.25 173 HIS A O 1
ATOM 1384 N N . LYS A 1 174 ? 2.214 3.082 27.908 1.00 89.06 174 LYS A N 1
ATOM 1385 C CA . LYS A 1 174 ? 1.324 2.038 28.438 1.00 89.06 174 LYS A CA 1
ATOM 1386 C C . LYS A 1 174 ? 0.273 1.573 27.433 1.00 89.06 174 LYS A C 1
ATOM 1388 O O . LYS A 1 174 ? -0.440 0.611 27.700 1.00 89.06 174 LYS A O 1
ATOM 1393 N N . TRP A 1 175 ? 0.138 2.252 26.295 1.00 89.81 175 TRP A N 1
ATOM 1394 C CA . TRP A 1 175 ? -0.806 1.831 25.265 1.00 89.81 175 TRP A CA 1
ATOM 1395 C C . TRP A 1 175 ? -0.343 0.517 24.643 1.00 89.81 175 TRP A C 1
ATOM 1397 O O . TRP A 1 175 ? 0.838 0.348 24.334 1.00 89.81 175 TRP A O 1
ATOM 1407 N N . THR A 1 176 ? -1.276 -0.400 24.399 1.00 90.56 176 THR A N 1
ATOM 1408 C CA . THR A 1 176 ? -0.955 -1.659 23.728 1.00 90.56 176 THR A CA 1
ATOM 1409 C C . THR A 1 176 ? -0.816 -1.416 22.237 1.00 90.56 176 THR A C 1
ATOM 1411 O O . THR A 1 176 ? -1.696 -0.822 21.606 1.00 90.56 176 THR A O 1
ATOM 1414 N N . ARG A 1 177 ? 0.291 -1.897 21.668 1.00 89.75 177 ARG A N 1
ATOM 1415 C CA . ARG A 1 177 ? 0.522 -1.927 20.227 1.00 89.75 177 ARG A CA 1
ATOM 1416 C C . ARG A 1 177 ? 1.126 -3.268 19.864 1.00 89.75 177 ARG A C 1
ATOM 1418 O O . ARG A 1 177 ? 2.307 -3.499 20.094 1.00 89.75 177 ARG A O 1
ATOM 1425 N N . GLU A 1 178 ? 0.309 -4.138 19.301 1.00 90.12 178 GLU A N 1
ATOM 1426 C CA . GLU A 1 178 ? 0.746 -5.440 18.827 1.00 90.12 178 GLU A CA 1
ATOM 1427 C C . GLU A 1 178 ? 0.550 -5.548 17.328 1.00 90.12 178 GLU A C 1
ATOM 1429 O O . GLU A 1 178 ? -0.409 -5.027 16.756 1.00 90.12 178 GLU A O 1
ATOM 1434 N N . PHE A 1 179 ? 1.479 -6.252 16.701 1.00 88.81 179 PHE A N 1
ATOM 1435 C CA . PHE A 1 179 ? 1.416 -6.569 15.295 1.00 88.81 179 PHE A CA 1
ATOM 1436 C C . PHE A 1 179 ? 2.026 -7.948 15.062 1.00 88.81 179 PHE A C 1
ATOM 1438 O O . PHE A 1 179 ? 3.116 -8.225 15.568 1.00 88.81 179 PHE A O 1
ATOM 1445 N N . LYS A 1 180 ? 1.331 -8.813 14.317 1.00 89.56 180 LYS A N 1
ATOM 1446 C CA . LYS A 1 180 ? 1.814 -10.163 13.995 1.00 89.56 180 LYS A CA 1
ATOM 1447 C C . LYS A 1 180 ? 1.504 -10.540 12.548 1.00 89.56 180 LYS A C 1
ATOM 1449 O O . LYS A 1 180 ? 0.431 -10.238 12.027 1.00 89.56 180 LYS A O 1
ATOM 1454 N N . TRP A 1 181 ? 2.454 -11.244 11.939 1.00 87.94 181 TRP A N 1
ATOM 1455 C CA . TRP A 1 181 ? 2.345 -11.865 10.617 1.00 87.94 181 TRP A CA 1
ATOM 1456 C C . TRP A 1 181 ? 1.820 -13.292 10.728 1.00 87.94 181 TRP A C 1
ATOM 1458 O O . TRP A 1 181 ? 2.194 -13.982 11.676 1.00 87.94 181 TRP A O 1
ATOM 1468 N N . ASP A 1 182 ? 1.014 -13.735 9.753 1.00 79.56 182 ASP A N 1
ATOM 1469 C CA . ASP A 1 182 ? 0.600 -15.141 9.563 1.00 79.56 182 ASP A CA 1
ATOM 1470 C C . ASP A 1 182 ? 0.120 -15.844 10.855 1.00 79.56 182 ASP A C 1
ATOM 1472 O O . ASP A 1 182 ? 0.245 -17.054 11.030 1.00 79.56 182 ASP A O 1
ATOM 1476 N N . ALA A 1 183 ? -0.446 -15.075 11.788 1.00 75.62 183 ALA A N 1
ATOM 1477 C CA . ALA A 1 183 ? -0.894 -15.551 13.089 1.00 75.62 183 ALA A CA 1
ATOM 1478 C C . ALA A 1 183 ? -2.410 -15.422 13.209 1.00 75.62 183 ALA A C 1
ATOM 1480 O O . ALA A 1 183 ? -3.014 -14.506 12.651 1.00 75.62 183 ALA A O 1
ATOM 1481 N N . SER A 1 184 ? -3.031 -16.288 14.009 1.00 83.06 184 SER A N 1
ATOM 1482 C CA . SER A 1 184 ? -4.452 -16.139 14.329 1.00 83.06 184 SER A CA 1
ATOM 1483 C C . SER A 1 184 ? -4.695 -14.802 15.031 1.00 83.06 184 SER A C 1
ATOM 1485 O O . SER A 1 184 ? -3.976 -14.433 15.961 1.00 83.06 184 SER A O 1
ATOM 1487 N N . CYS A 1 185 ? -5.689 -14.064 14.545 1.00 84.69 185 CYS A N 1
ATOM 1488 C CA . CYS A 1 185 ? -6.119 -12.800 15.126 1.00 84.69 185 CYS A CA 1
ATOM 1489 C C . CYS A 1 185 ? -6.801 -13.087 16.479 1.00 84.69 185 CYS A C 1
ATOM 1491 O O . CYS A 1 185 ? -7.699 -13.930 16.506 1.00 84.69 185 CYS A O 1
ATOM 1493 N N . PRO A 1 186 ? -6.410 -12.435 17.593 1.00 81.50 186 PRO A N 1
ATOM 1494 C CA . PRO A 1 186 ? -6.891 -12.787 18.936 1.00 81.50 186 PRO A CA 1
ATOM 1495 C C . PRO A 1 186 ? -8.393 -12.540 19.169 1.00 81.50 186 PRO A C 1
ATOM 1497 O O . PRO A 1 186 ? -8.920 -12.931 20.209 1.00 81.50 186 PRO A O 1
ATOM 1500 N N . GLY A 1 187 ? -9.095 -11.922 18.213 1.00 83.12 187 GLY A N 1
ATOM 1501 C CA . GLY A 1 187 ? -10.466 -11.456 18.398 1.00 83.12 187 GLY A CA 1
ATOM 1502 C C . GLY A 1 187 ? -10.545 -10.310 19.411 1.00 83.12 187 GLY A C 1
ATOM 1503 O O . GLY A 1 187 ? -9.572 -9.972 20.080 1.00 83.12 187 GLY A O 1
ATOM 1504 N N . VAL A 1 188 ? -11.716 -9.687 19.512 1.00 89.88 188 VAL A N 1
ATOM 1505 C CA . VAL A 1 188 ? -12.003 -8.632 20.497 1.00 89.88 188 VAL A CA 1
ATOM 1506 C C . VAL A 1 188 ? -13.344 -8.912 21.157 1.00 89.88 188 VAL A C 1
ATOM 1508 O O . VAL A 1 188 ? -14.264 -9.432 20.523 1.00 89.88 188 VAL A O 1
ATOM 1511 N N . LYS A 1 189 ? -13.457 -8.601 22.450 1.00 92.06 189 LYS A N 1
ATOM 1512 C CA . LYS A 1 189 ? -14.691 -8.827 23.209 1.00 92.06 189 LYS A CA 1
ATOM 1513 C C . LYS A 1 189 ? -15.641 -7.653 23.001 1.00 92.06 189 LYS A C 1
ATOM 1515 O O . LYS A 1 189 ? -15.373 -6.559 23.474 1.00 92.06 189 LYS A O 1
ATOM 1520 N N . THR A 1 190 ? -16.771 -7.896 22.343 1.00 94.69 190 THR A N 1
ATOM 1521 C CA . THR A 1 190 ? -17.805 -6.875 22.089 1.00 94.69 190 THR A CA 1
ATOM 1522 C C . THR A 1 190 ? -18.991 -6.955 23.055 1.00 94.69 190 THR A C 1
ATOM 1524 O O . THR A 1 190 ? -19.966 -6.224 22.899 1.00 94.69 190 THR A O 1
ATOM 1527 N N . SER A 1 191 ? -18.956 -7.869 24.030 1.00 94.25 191 SER A N 1
ATOM 1528 C CA . SER A 1 191 ? -20.027 -8.036 25.016 1.00 94.25 191 SER A CA 1
ATOM 1529 C C . SER A 1 191 ? -20.255 -6.742 25.799 1.00 94.25 191 SER A C 1
ATOM 1531 O O . SER A 1 191 ? -19.309 -6.171 26.330 1.00 94.25 191 SER A O 1
ATOM 1533 N N . GLY A 1 192 ? -21.511 -6.296 25.881 1.00 94.31 192 GLY A N 1
ATOM 1534 C CA . GLY A 1 192 ? -21.880 -5.044 26.552 1.00 94.31 192 GLY A CA 1
ATOM 1535 C C . GLY A 1 192 ? -21.749 -3.784 25.689 1.00 94.31 192 GLY A C 1
ATOM 1536 O O . GLY A 1 192 ? -22.158 -2.720 26.141 1.00 94.31 192 GLY A O 1
ATOM 1537 N N . LEU A 1 193 ? -21.248 -3.890 24.452 1.00 96.94 193 LEU A N 1
ATOM 1538 C CA . LEU A 1 193 ? -21.168 -2.773 23.511 1.00 96.94 193 LEU A CA 1
ATOM 1539 C C . LEU A 1 193 ? -22.295 -2.836 22.475 1.00 96.94 193 LEU A C 1
ATOM 1541 O O . LEU A 1 193 ? -22.641 -3.898 21.948 1.00 96.94 193 LEU A O 1
ATOM 1545 N N . LYS A 1 194 ? -22.837 -1.673 22.124 1.00 97.56 194 LYS A N 1
ATOM 1546 C CA . LYS A 1 194 ? -23.828 -1.510 21.064 1.00 97.56 194 LYS A CA 1
ATOM 1547 C C . LYS A 1 194 ? -23.139 -1.434 19.703 1.00 97.56 194 LYS A C 1
ATOM 1549 O O . LYS A 1 194 ? -22.244 -0.622 19.493 1.00 97.56 194 LYS A O 1
ATOM 1554 N N . ARG A 1 195 ? -23.587 -2.244 18.741 1.00 97.69 195 ARG A N 1
ATOM 1555 C CA . ARG A 1 195 ? -23.097 -2.140 17.362 1.00 97.69 195 ARG A CA 1
ATOM 1556 C C . ARG A 1 195 ? -23.661 -0.890 16.691 1.00 97.69 195 ARG A C 1
ATOM 1558 O O . ARG A 1 195 ? -24.877 -0.702 16.675 1.00 97.69 195 ARG A O 1
ATOM 1565 N N . VAL A 1 196 ? -22.795 -0.097 16.074 1.00 97.00 196 VAL A N 1
ATOM 1566 C CA . VAL A 1 196 ? -23.151 1.060 15.246 1.00 97.00 196 VAL A CA 1
ATOM 1567 C C . VAL A 1 196 ? -22.550 0.941 13.847 1.00 97.00 196 VAL A C 1
ATOM 1569 O O . VAL A 1 196 ? -21.762 0.034 13.561 1.00 97.00 196 VAL A O 1
ATOM 1572 N N . GLN A 1 197 ? -22.971 1.827 12.945 1.00 95.94 197 GLN A N 1
ATOM 1573 C CA . GLN A 1 197 ? -22.401 1.886 11.603 1.00 95.94 197 GLN A CA 1
ATOM 1574 C C . GLN A 1 197 ? -20.977 2.457 11.648 1.00 95.94 197 GLN A C 1
ATOM 1576 O O . GLN A 1 197 ? -20.710 3.365 12.440 1.00 95.94 197 GLN A O 1
ATOM 1581 N N . PRO A 1 198 ? -20.059 1.959 10.801 1.00 93.06 198 PRO A N 1
ATOM 1582 C CA . PRO A 1 198 ? -18.763 2.594 10.633 1.00 93.06 198 PRO A CA 1
ATOM 1583 C C . PRO A 1 198 ? -18.937 4.046 10.147 1.00 93.06 198 PRO A C 1
ATOM 1585 O O . PRO A 1 198 ? -19.822 4.312 9.326 1.00 93.06 198 PRO A O 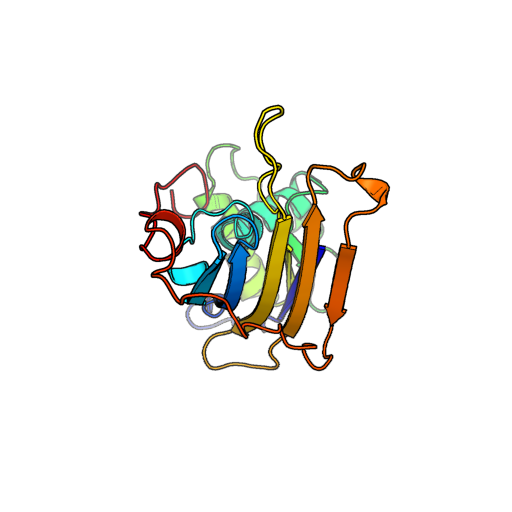1
ATOM 1588 N N . PRO A 1 199 ? -18.088 4.984 10.606 1.00 90.12 199 PRO A N 1
ATOM 1589 C CA . PRO A 1 199 ? -18.108 6.371 10.148 1.00 90.12 199 PRO A CA 1
ATOM 1590 C C . PRO A 1 199 ? -18.033 6.478 8.619 1.00 90.12 199 PRO A C 1
ATOM 1592 O O . PRO A 1 199 ? -17.288 5.724 7.996 1.00 90.12 199 PRO A O 1
ATOM 1595 N N . GLN A 1 200 ? -18.728 7.447 8.015 1.00 87.75 200 GLN A N 1
ATOM 1596 C CA . GLN A 1 200 ? -18.758 7.635 6.552 1.00 87.75 200 GLN A CA 1
ATOM 1597 C C . GLN A 1 200 ? -17.361 7.744 5.933 1.00 87.75 200 GLN A C 1
ATOM 1599 O O . GLN A 1 200 ? -17.047 7.087 4.948 1.00 87.75 200 GLN A O 1
ATOM 1604 N N . ASN A 1 201 ? -16.446 8.479 6.570 1.00 83.94 201 ASN A N 1
ATOM 1605 C CA . ASN A 1 201 ? -15.067 8.601 6.094 1.00 83.94 201 ASN A CA 1
ATOM 1606 C C . ASN A 1 201 ? -14.275 7.273 6.132 1.00 83.94 201 ASN A C 1
ATOM 1608 O O . ASN A 1 201 ? -13.177 7.209 5.561 1.00 83.94 201 ASN A O 1
ATOM 1612 N N . VAL A 1 202 ? -14.797 6.243 6.807 1.00 85.00 202 VAL A N 1
ATOM 1613 C CA . VAL A 1 202 ? -14.295 4.861 6.862 1.00 85.00 202 VAL A CA 1
ATOM 1614 C C . VAL A 1 202 ? -15.080 3.928 5.932 1.00 85.00 202 VAL A C 1
ATOM 1616 O O . VAL A 1 202 ? -14.498 2.990 5.410 1.00 85.00 202 VAL A O 1
ATOM 1619 N N . SER A 1 203 ? -16.369 4.140 5.700 1.00 85.88 203 SER A N 1
ATOM 1620 C CA . SER A 1 203 ? -17.190 3.224 4.895 1.00 85.88 203 SER A CA 1
ATOM 1621 C C . SER A 1 203 ? -17.346 3.636 3.434 1.00 85.88 203 SER A C 1
ATOM 1623 O O . SER A 1 203 ? -17.533 2.772 2.582 1.00 85.88 203 SER A O 1
ATOM 1625 N N . GLU A 1 204 ? -17.226 4.923 3.124 1.00 88.19 204 GLU A N 1
ATOM 1626 C CA . GLU A 1 204 ? -17.443 5.448 1.779 1.00 88.19 204 GLU A CA 1
ATOM 1627 C C . GLU A 1 204 ? -16.177 5.384 0.913 1.00 88.19 204 GLU A C 1
ATOM 1629 O O . GLU A 1 204 ? -15.034 5.475 1.393 1.00 88.19 204 GLU A O 1
ATOM 1634 N N . LEU A 1 205 ? -16.413 5.237 -0.394 1.00 85.75 205 LEU A N 1
ATOM 1635 C CA . LEU A 1 205 ? -15.404 5.373 -1.437 1.00 85.75 205 LEU A CA 1
ATOM 1636 C C . LEU A 1 205 ? -14.842 6.793 -1.384 1.00 85.75 205 LEU A C 1
ATOM 1638 O O . LEU A 1 205 ? -15.581 7.771 -1.488 1.00 85.75 205 LEU A O 1
ATOM 1642 N N . ARG A 1 206 ? -13.526 6.916 -1.244 1.00 82.25 206 ARG A N 1
ATOM 1643 C CA . ARG A 1 206 ? -12.865 8.212 -1.331 1.00 82.25 206 ARG A CA 1
ATOM 1644 C C . ARG A 1 206 ? -12.557 8.486 -2.797 1.00 82.25 206 ARG A C 1
ATOM 1646 O O . ARG A 1 206 ? -11.828 7.691 -3.397 1.00 82.25 206 ARG A O 1
ATOM 1653 N N . PRO A 1 207 ? -13.091 9.575 -3.380 1.00 70.69 207 PRO A N 1
ATOM 1654 C CA . PRO A 1 207 ? -12.780 9.916 -4.753 1.00 70.69 207 PRO A CA 1
ATOM 1655 C C . PRO A 1 207 ? -11.272 10.081 -4.870 1.00 70.69 207 PRO A C 1
ATOM 1657 O O . PRO A 1 207 ? -10.62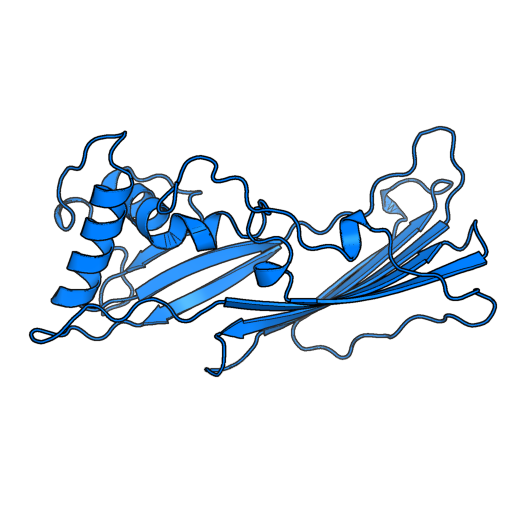8 10.764 -4.067 1.00 70.69 207 PRO A O 1
ATOM 1660 N N . TRP A 1 208 ? -10.704 9.407 -5.857 1.00 68.06 208 TRP A N 1
ATOM 1661 C CA . TRP A 1 208 ? -9.312 9.611 -6.175 1.00 68.06 208 TRP A CA 1
ATOM 1662 C C . TRP A 1 208 ? -9.176 10.985 -6.825 1.00 68.06 208 TRP A C 1
ATOM 1664 O O . TRP A 1 208 ? -9.643 11.217 -7.937 1.00 68.06 208 TRP A O 1
ATOM 1674 N N . VAL A 1 209 ? -8.554 11.905 -6.097 1.00 61.19 209 VAL A N 1
ATOM 1675 C CA . VAL A 1 209 ? -8.051 13.144 -6.673 1.00 61.19 209 VAL A CA 1
ATOM 1676 C C . VAL A 1 209 ? -6.670 12.807 -7.206 1.00 61.19 209 VAL A C 1
ATOM 1678 O O . VAL A 1 209 ? -5.766 12.504 -6.423 1.00 61.19 209 VAL A O 1
ATOM 1681 N N . ALA A 1 210 ? -6.528 12.796 -8.528 1.00 56.25 210 ALA A N 1
ATOM 1682 C CA . ALA A 1 210 ? -5.239 12.654 -9.174 1.00 56.25 210 ALA A CA 1
ATOM 1683 C C . ALA A 1 210 ? -4.315 13.780 -8.688 1.00 56.25 210 ALA A C 1
ATOM 1685 O O . ALA A 1 210 ? -4.445 14.935 -9.079 1.00 56.25 210 ALA A O 1
ATOM 1686 N N . SER A 1 211 ? -3.415 13.456 -7.767 1.00 51.69 211 SER A N 1
ATOM 1687 C CA . SER A 1 211 ? -2.272 14.291 -7.428 1.00 51.69 211 SER A CA 1
ATOM 1688 C C . SER A 1 211 ? -1.028 13.617 -7.992 1.00 51.69 211 SER A C 1
ATOM 1690 O O . SER A 1 211 ? -0.926 12.390 -7.939 1.00 51.69 211 SER A O 1
ATOM 1692 N N . PHE A 1 212 ? -0.165 14.441 -8.600 1.00 50.31 212 PHE A N 1
ATOM 1693 C CA . PHE A 1 212 ? 1.094 14.137 -9.294 1.00 50.31 212 PHE A CA 1
ATOM 1694 C C . PHE A 1 212 ? 1.549 12.666 -9.271 1.00 50.31 212 PHE A C 1
ATOM 1696 O O . PHE A 1 212 ? 1.840 12.099 -8.219 1.00 50.31 212 PHE A O 1
ATOM 1703 N N . GLY A 1 213 ? 1.672 12.061 -10.454 1.00 47.59 213 GLY A N 1
ATOM 1704 C CA . GLY A 1 213 ? 2.160 10.697 -10.616 1.00 47.59 213 GLY A CA 1
ATOM 1705 C C . GLY A 1 213 ? 1.855 10.129 -11.998 1.00 47.59 213 GLY A C 1
ATOM 1706 O O . GLY A 1 213 ? 1.344 10.819 -12.869 1.00 47.59 213 GLY A O 1
ATOM 1707 N N . GLU A 1 214 ? 2.158 8.847 -12.179 1.00 49.91 214 GLU A N 1
ATOM 1708 C CA . GLU A 1 214 ? 2.039 8.105 -13.442 1.00 49.91 214 GLU A CA 1
ATOM 1709 C C . GLU A 1 214 ? 0.639 8.116 -14.086 1.00 49.91 214 GLU A C 1
ATOM 1711 O O . GLU A 1 214 ? 0.514 7.953 -15.298 1.00 49.91 214 GLU A O 1
ATOM 1716 N N . TYR A 1 215 ? -0.398 8.309 -13.274 1.00 48.94 215 TYR A N 1
ATOM 1717 C CA . TYR A 1 215 ? -1.791 8.345 -13.713 1.00 48.94 215 TYR A CA 1
ATOM 1718 C C . TYR A 1 215 ? -2.415 9.747 -13.615 1.00 48.94 215 TYR A C 1
ATOM 1720 O O . TYR A 1 215 ? -3.614 9.858 -13.835 1.00 48.94 215 TYR A O 1
ATOM 1728 N N . ALA A 1 216 ? -1.646 10.785 -13.252 1.00 42.47 216 ALA A N 1
ATOM 1729 C CA . ALA A 1 216 ? -2.152 12.157 -13.133 1.00 42.47 216 ALA A CA 1
ATOM 1730 C C . ALA A 1 216 ? -2.473 12.805 -14.486 1.00 42.47 216 ALA A C 1
ATOM 1732 O O . ALA A 1 216 ? -1.770 12.495 -15.474 1.00 42.47 216 ALA A O 1
#

Sequence (216 aa):
MPIVFRLKYTPTLFGPFVETPVLEWKEVITLLDHAQGEYWVYVGDQYQRNMGSTTFGAWRSRYTSAYEATKLRVTDTGSILMDKHGRQVKSDALPDIPANDFAGRANAVRAYLKRNGGVLEVTVEDSPGLLKPGPDKTTEKERILTFDCGFKGMGRRIYAWQYLKVNSNDPAHKWTREFKWDASCPGVKTSGLKRVQPPQNVSELRPWVASFGEYA

Radius of gyration: 20.67 Å; chains: 1; bounding box: 47×33×60 Å

Foldseek 3Di:
DKDKDKDWFDADPDDDQDDDFDKFKWKWKWKDWVVVLAIEIDTDGCCQQPVQDPLCQCVQFQQLLQLCCAQVVDDPSQKFWFFPVRHGDHNVQFDDDDPQCQQNSSVRSSVSCRHGITIIMGIRDDDDDDPQDDLPDFIWMKMKMWIFIDGDPDDHTWIKMWIWTDTNVDDPVPTDTDIDTPDDGPDDDSPSGHYDYDDCVRHGRDDDDDDDHNVD

pLDDT: mean 87.94, std 11.07, range [42.47, 98.0]

Secondary structure (DSSP, 8-state):
-EEEEEEEE---SSS---PPPPEEEEEEEEEEETTTTEEEEEEEEHHHH-TTSGGGHHHHTHHHHHHIIIII--S-SSEEEE-TTSPBPPGGGS----TT-HHHHHHHHHHHHHHH-EEEEEEEE----PPPPPTT---EEEEEEEEEEEETTEEEEEEEEEEEEEETTS-GGGSEEEEEES--------TTPEE-PPPHHHHSPPP----SSTT-